Protein 5WY4 (pdb70)

InterPro domains:
  IPR011989 Armadillo-like helical [G3DSA:1.25.10.10] (1174-1561)
  IPR012954 BP28, C-terminal domain [PF08146] (1515-1666)
  IPR012954 BP28, C-terminal domain [SM01036] (1512-1665)
  IPR016024 Armadillo-type fold [SSF48371] (547-1799)
  IPR022125 U3 small nucleolar RNA-associated protein 10, N-terminal [PF12397] (247-361)
  IPR040191 U3 small nucleolar RNA-associated protein 10 [PTHR13457] (563-1801)
  IPR056473 Utp10/HEAT1, HEAT-repeats domain [PF23243] (1073-1258)

Nearest PDB structures (foldseek):
  5wy4-assembly1_A  TM=1.003E+00  e=1.937E-41  Thermochaetoides thermophila DSM 1495
  5wyl-assembly2_C  TM=9.919E-01  e=1.699E-36  Thermochaetoides thermophila DSM 1495
  6rxt-assembly1_UJ  TM=9.895E-01  e=1.865E-34  Thermochaetoides thermophila
  6rxu-assembly1_UJ  TM=9.895E-01  e=1.942E-34  Thermochaetoides thermophila
  6rxy-assembly1_UJ  TM=9.868E-01  e=6.076E-33  Thermochaetoides thermophila

Sequence (331 aa):
KSLIWEPRVAVSQTFAEIYSQCYEGFKELCHLDSRFVPFDATLFSAQSQEVDRTQTAEENAALDKRVDSFLHLVGSRLRLMPAIKAVEWLIRRFRIHEFNTGTLLATFLPYHTIPAFVTLLSILPVQRIPIEYRFLDPYIKSLTPPPRAAIVQQATNRPDLLSAISRYTLDSCRAKQEYPGLISFWGGIMAEAVNGMIDKMRSGRRAIQLENDHLLLQQIGPVLSEAMVMKDVPGIQIASYMVVAILAAKGSLNDNILTAFMEQLVHGWTVDTLRPGLVCLTMLAQHRAKQLSGRVAKAVIKVPDLVSSLRDISKEHQVDKLANGLVLAFV

Solvent-accessible surface area: 15833 Å² total; per-residue (Å²): 131,8,9,60,49,116,87,183,54,3,107,89,20,83,74,63,83,4,25,75,77,0,67,72,0,1,80,58,0,21,141,100,22,84,118,0,76,74,7,56,84,45,1,1,12,59,127,3,44,159,71,66,14,102,126,97,86,153,118,42,62,64,30,42,158,68,0,44,40,0,0,21,8,0,1,40,52,2,171,74,88,23,0,16,37,0,0,0,0,0,2,22,34,4,88,0,12,58,90,10,11,22,31,0,1,9,1,0,3,26,12,15,101,18,112,17,0,28,45,0,0,59,23,11,33,71,133,131,3,39,95,23,5,90,28,0,47,84,49,22,190,62,89,66,63,1,75,86,70,28,0,19,132,39,0,20,107,78,57,60,0,6,58,0,7,1,129,18,1,4,55,1,2,144,55,104,25,33,26,114,38,4,19,80,19,1,6,21,0,1,11,81,0,0,41,24,17,7,71,161,12,138,32,88,183,199,73,87,25,97,97,21,13,95,85,1,35,131,62,2,9,76,20,0,36,61,0,0,56,26,110,111,7,41,34,0,0,62,13,0,7,110,0,0,16,43,0,5,52,85,4,72,18,68,46,119,25,2,29,54,10,0,48,44,0,10,98,0,25,31,128,90,0,29,186,45,0,2,45,3,0,0,21,0,6,36,70,28,62,83,114,10,37,48,116,0,6,154,19,0,87,157,13,105,102,23,94,38,28,12,164,97,19,60,85,143,53,74,18,104,68,0,35,56,0,14,102,81,25,123,180

Secondary structure (DSSP, 8-state):
--SSS-HHHHTT--HHHHHHHHHHHHHHHHHH-GGGGGGGGTTTSGGGGG--TT--HHHHHHHHHHHHHHHHHHGGGTTSHHHHHHHHHHHHHH-HHHHSHHHHHHHHGGGTTSHHHHHHHTTS-GGGS-GGGGGGHHHHHHT-PPPHHHHHHHHHH-HHHHHHHHHHHHHHHHTT---HHHHHHHHHHHHHHHHHHHHHH--SSHHHHHHHHHHHHHHHHHHHHHHHT-TT-HHHHHHHHHHHHHHHHHS---HHHHHHHHHHHHHH--TTTHHHHHHHHHHHHHT------HHHHHHHTTSTTHHHHHHHHTTTS--HHHHHHHHTT--

Foldseek 3Di:
DFLPDDPVVVVPDQLVRLLVQLLVLLVVVCVVPVVSVVCCVPLNDPVLSPDACVPPVVNVVVNLVVLLVVLLQLLVPVVDPSSRSPVRSCCVRVVCLQVVVLSNCLSCVLVLPDLSNLSSLCPRDQVSHDPLPNLCVVCSVVSHGDDPVSLLVSVLVDLVNLVSLLVSLLVSLVVVSDDDSSLVSNLVSLQSSLVSLLVVQDDPDPVSLQVSLVVSCVSCVVSLLSQLQSQVCLSNNLSSLSNLLCCLVRRLDALVVLLVSLLSNLNRDDPSCLLSSVLSNQSSQQSYPQAHDPSNLVSQVVDPPNVVSLVVSVVPDRRVRVVRNNVVHPD

B-factor: mean 51.51, std 11.86, range [26.35, 94.53]

Radius of gyration: 23.46 Å; Cα contacts (8 Å, |Δi|>4): 375; chains: 1; bounding box: 44×61×66 Å

Structure (mmCIF, N/CA/C/O backbone):
data_5WY4
#
_entry.id   5WY4
#
_cell.length_a   81.888
_cell.length_b   70.458
_cell.length_c   93.728
_cell.angle_alpha   90.000
_cell.angle_beta   90.000
_cell.angle_gamma   90.000
#
_symmetry.space_group_name_H-M   'P 21 21 21'
#
loop_
_entity.id
_entity.type
_entity.pdbx_description
1 polymer 'Putative uncharacterized protein'
2 water water
#
loop_
_atom_site.group_PDB
_atom_site.id
_atom_site.type_symbol
_atom_site.label_atom_id
_atom_site.label_alt_id
_atom_site.label_comp_id
_atom_site.label_asym_id
_atom_site.label_entity_id
_atom_site.label_seq_id
_atom_site.pdbx_PDB_ins_code
_atom_site.Cartn_x
_atom_site.Cartn_y
_atom_site.Cartn_z
_atom_site.occupancy
_atom_site.B_iso_or_equiv
_atom_site.auth_seq_id
_atom_site.auth_comp_id
_atom_site.auth_asym_id
_atom_site.auth_atom_id
_atom_site.pdbx_PDB_model_num
ATOM 1 N N . LYS A 1 31 ? 18.413 -14.407 -31.217 1.00 60.35 31 LYS A N 1
ATOM 2 C CA . LYS A 1 31 ? 17.361 -13.458 -30.869 1.00 53.06 31 LYS A CA 1
ATOM 3 C C . LYS A 1 31 ? 15.934 -13.730 -31.434 1.00 52.76 31 LYS A C 1
ATOM 4 O O . LYS A 1 31 ? 15.123 -12.815 -31.472 1.00 55.39 31 LYS A O 1
ATOM 10 N N . SER A 1 32 ? 15.589 -14.958 -31.837 1.00 52.24 32 SER A N 1
ATOM 11 C CA . SER A 1 32 ? 14.183 -15.259 -32.114 1.00 46.24 32 SER A CA 1
ATOM 12 C C . SER A 1 32 ? 13.939 -16.758 -31.958 1.00 48.96 32 SER A C 1
ATOM 13 O O . SER A 1 32 ? 14.818 -17.572 -32.234 1.00 50.74 32 SER A O 1
ATOM 16 N N . LEU A 1 33 ? 12.739 -17.108 -31.476 1.00 47.05 33 LEU A N 1
ATOM 17 C CA . LEU A 1 33 ? 12.305 -18.501 -31.383 1.00 49.31 33 LEU A CA 1
ATOM 18 C C . LEU A 1 33 ? 11.751 -19.021 -32.701 1.00 43.71 33 LEU A C 1
ATOM 19 O O . LEU A 1 33 ? 11.645 -20.234 -32.894 1.00 48.93 33 LEU A O 1
ATOM 24 N N . ILE A 1 34 ? 11.339 -18.142 -33.584 1.00 44.87 34 ILE A N 1
ATOM 25 C CA . ILE A 1 34 ? 10.652 -18.527 -34.800 1.00 45.65 34 ILE A CA 1
ATOM 26 C C . ILE A 1 34 ? 11.521 -18.284 -36.022 1.00 43.44 34 ILE A C 1
ATOM 27 O O . ILE A 1 34 ? 11.739 -19.193 -36.821 1.00 47.37 34 ILE A O 1
ATOM 32 N N . TRP A 1 35 ? 12.097 -17.089 -36.132 1.00 41.79 35 TRP A N 1
ATOM 33 C CA . TRP A 1 35 ? 12.724 -16.608 -37.353 1.00 43.49 35 TRP A CA 1
ATOM 34 C C . TRP A 1 35 ? 14.248 -16.691 -37.282 1.00 45.86 35 TRP A C 1
ATOM 35 O O . TRP A 1 35 ? 14.851 -16.401 -36.246 1.00 45.78 35 TRP A O 1
ATOM 46 N N . GLU A 1 36 ? 14.855 -17.111 -38.398 1.00 43.08 36 GLU A N 1
ATOM 47 C CA . GLU A 1 36 ? 16.299 -17.063 -38.585 1.00 44.33 36 GLU A CA 1
ATOM 48 C C . GLU A 1 36 ? 16.804 -15.629 -38.447 1.00 44.61 36 GLU A C 1
ATOM 49 O O . GLU A 1 36 ? 16.070 -14.676 -38.725 1.00 49.39 36 GLU A O 1
ATOM 55 N N . PRO A 1 37 ? 18.050 -15.448 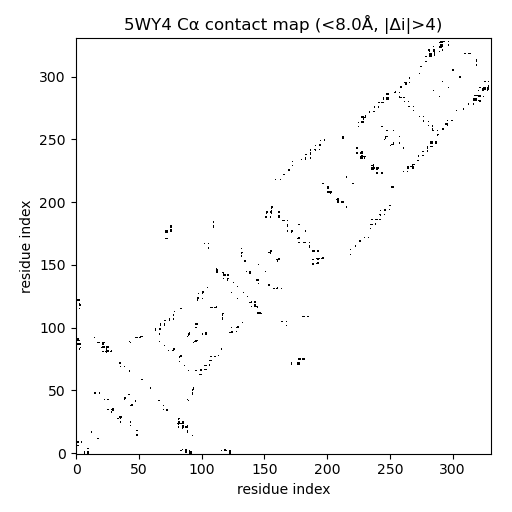-38.002 1.00 48.99 37 PRO A N 1
ATOM 56 C CA . PRO A 1 37 ? 18.565 -14.086 -37.750 1.00 46.29 37 PRO A CA 1
ATOM 57 C C . PRO A 1 37 ? 18.426 -13.112 -38.909 1.00 52.11 37 PRO A C 1
ATOM 58 O O . PRO A 1 37 ? 18.148 -11.932 -38.667 1.00 55.65 37 PRO A O 1
ATOM 62 N N . ARG A 1 38 ? 18.610 -13.562 -40.156 1.00 51.69 38 ARG A N 1
ATOM 63 C CA . ARG A 1 38 ? 18.443 -12.678 -41.306 1.00 51.26 38 ARG A CA 1
ATOM 64 C C . ARG A 1 38 ? 17.032 -12.090 -41.358 1.00 54.76 38 ARG A C 1
ATOM 65 O O . ARG A 1 38 ? 16.854 -10.901 -41.653 1.00 53.53 38 ARG A O 1
ATOM 73 N N . VAL A 1 39 ? 16.012 -12.910 -41.092 1.00 53.21 39 VAL A N 1
ATOM 74 C CA . VAL A 1 39 ? 14.644 -12.400 -41.080 1.00 51.82 39 VAL A CA 1
ATOM 75 C C . VAL A 1 39 ? 14.419 -11.492 -39.878 1.00 52.46 39 VAL A C 1
ATOM 76 O O . VAL A 1 39 ? 13.866 -10.394 -40.010 1.00 51.95 39 VAL A O 1
ATOM 80 N N . ALA A 1 40 ? 14.881 -11.918 -38.695 1.00 52.82 40 ALA A N 1
ATOM 81 C CA . ALA A 1 40 ? 14.516 -11.235 -37.453 1.00 52.10 40 ALA A CA 1
ATOM 82 C C . ALA A 1 40 ? 15.087 -9.819 -37.383 1.00 51.71 40 ALA A C 1
ATOM 83 O O . ALA A 1 40 ? 14.416 -8.913 -36.888 1.00 49.92 40 ALA A O 1
ATOM 85 N N . VAL A 1 41 ? 16.313 -9.597 -37.873 1.00 52.21 41 VAL A N 1
ATOM 86 C CA . VAL A 1 41 ? 16.927 -8.276 -37.747 1.00 50.42 41 VAL A CA 1
ATOM 87 C C . VAL A 1 41 ? 16.146 -7.201 -38.486 1.00 51.34 41 VAL A C 1
ATOM 88 O O . VAL A 1 41 ? 16.266 -6.013 -38.170 1.00 54.86 41 VAL A O 1
ATOM 92 N N . SER A 1 42 ? 15.351 -7.575 -39.471 1.00 52.54 42 SER A N 1
ATOM 93 C CA . SER A 1 42 ? 14.648 -6.581 -40.257 1.00 53.62 42 SER A CA 1
ATOM 94 C C . SER A 1 42 ? 13.208 -6.380 -39.806 1.00 55.05 42 SER A C 1
ATOM 95 O O . SER A 1 42 ? 12.522 -5.507 -40.348 1.00 58.82 42 SER A O 1
ATOM 98 N N . GLN A 1 43 ? 12.730 -7.153 -38.833 1.00 51.11 43 GLN A N 1
ATOM 99 C CA . GLN A 1 43 ? 11.358 -6.992 -38.377 1.00 50.94 43 GLN A CA 1
ATOM 100 C C . GLN A 1 43 ? 11.241 -5.782 -37.471 1.00 46.64 43 GLN A C 1
ATOM 101 O O . GLN A 1 43 ? 12.077 -5.584 -36.584 1.00 47.81 43 GLN A O 1
ATOM 107 N N . THR A 1 44 ? 10.199 -4.987 -37.685 1.00 41.44 44 THR A N 1
ATOM 108 C CA . THR A 1 44 ? 9.850 -3.947 -36.731 1.00 48.22 44 THR A CA 1
ATOM 109 C C . THR A 1 44 ? 9.072 -4.564 -35.571 1.00 48.10 44 THR A C 1
ATOM 110 O O . THR A 1 44 ? 8.419 -5.607 -35.710 1.00 45.44 44 THR A O 1
ATOM 114 N N . PHE A 1 45 ? 9.161 -3.912 -34.414 1.00 42.86 45 PHE A N 1
ATOM 115 C CA . PHE A 1 45 ? 8.338 -4.320 -33.290 1.00 44.48 45 PHE A CA 1
ATOM 116 C C . PHE A 1 45 ? 6.868 -4.312 -33.658 1.00 46.74 45 PHE A C 1
ATOM 117 O O . PHE A 1 45 ? 6.090 -5.119 -33.125 1.00 41.76 45 PHE A O 1
ATOM 125 N N . ALA A 1 46 ? 6.466 -3.423 -34.576 1.00 41.42 46 ALA A N 1
ATOM 126 C CA . ALA A 1 46 ? 5.070 -3.408 -34.986 1.00 40.74 46 ALA A CA 1
ATOM 127 C C . ALA A 1 46 ? 4.698 -4.726 -35.649 1.00 40.46 46 ALA A C 1
ATOM 128 O O . ALA A 1 46 ? 3.630 -5.289 -35.380 1.00 45.85 46 ALA A O 1
ATOM 130 N N . GLU A 1 47 ? 5.591 -5.253 -36.483 1.00 40.09 47 GLU A N 1
ATOM 131 C CA . GLU A 1 47 ? 5.301 -6.495 -37.186 1.00 45.31 47 GLU A CA 1
ATOM 132 C C . GLU A 1 47 ? 5.378 -7.693 -36.247 1.00 40.54 47 GLU A C 1
ATOM 133 O O . GLU A 1 47 ? 4.558 -8.617 -36.346 1.00 35.69 47 GLU A O 1
ATOM 139 N N . ILE A 1 48 ? 6.372 -7.706 -35.351 1.00 43.34 48 ILE A N 1
ATOM 140 C CA . ILE A 1 48 ? 6.476 -8.767 -34.349 1.00 40.78 48 ILE A CA 1
ATOM 141 C C . ILE A 1 48 ? 5.221 -8.793 -33.493 1.00 40.75 48 ILE A C 1
ATOM 142 O O . ILE A 1 48 ? 4.564 -9.833 -33.335 1.00 35.26 48 ILE A O 1
ATOM 147 N N . TYR A 1 49 ? 4.858 -7.630 -32.953 1.00 42.06 49 TYR A N 1
ATOM 148 C CA . TYR A 1 49 ? 3.726 -7.542 -32.039 1.00 41.69 49 TYR A CA 1
ATOM 149 C C . TYR A 1 49 ? 2.448 -8.039 -32.689 1.00 43.98 49 TYR A C 1
ATOM 150 O O . TYR A 1 49 ? 1.634 -8.711 -32.048 1.00 42.29 49 TYR A O 1
ATOM 159 N N . SER A 1 50 ? 2.235 -7.676 -33.948 1.00 38.44 50 SER A N 1
ATOM 160 C CA . SER A 1 50 ? 0.984 -8.024 -34.600 1.00 43.51 50 SER A CA 1
ATOM 161 C C . SER A 1 50 ? 0.870 -9.535 -34.782 1.00 44.56 50 SER A C 1
ATOM 162 O O . SER A 1 50 ? -0.227 -10.098 -34.687 1.00 49.64 50 SER A O 1
ATOM 165 N N . GLN A 1 51 ? 1.991 -10.208 -35.012 1.00 43.41 51 GLN A N 1
ATOM 166 C CA . GLN A 1 51 ? 1.974 -11.654 -35.168 1.00 46.97 51 GLN A CA 1
ATOM 167 C C . GLN A 1 51 ? 1.852 -12.351 -33.821 1.00 45.56 51 GLN A C 1
ATOM 168 O O . GLN A 1 51 ? 1.014 -13.243 -33.654 1.00 48.02 51 GLN A O 1
ATOM 174 N N . CYS A 1 52 ? 2.681 -11.952 -32.846 1.00 37.59 52 CYS A N 1
ATOM 175 C CA . CYS A 1 52 ? 2.634 -12.578 -31.525 1.00 44.40 52 CYS A CA 1
ATOM 176 C C . CYS A 1 52 ? 1.325 -12.286 -30.812 1.00 44.65 52 CYS A C 1
ATOM 177 O O . CYS A 1 52 ? 0.824 -13.138 -30.063 1.00 41.43 52 CYS A O 1
ATOM 180 N N . TYR A 1 53 ? 0.759 -11.099 -31.031 1.00 39.79 53 TYR A N 1
ATOM 181 C CA . TYR A 1 53 ? -0.497 -10.779 -30.373 1.00 41.50 53 TYR A CA 1
ATOM 182 C C . TYR A 1 53 ? -1.629 -11.671 -30.859 1.00 41.33 53 TYR A C 1
ATOM 183 O O . TYR A 1 53 ? -2.531 -11.995 -30.083 1.00 42.07 53 TYR A O 1
ATOM 192 N N . GLU A 1 54 ? -1.627 -12.069 -32.130 1.00 42.54 54 GLU A N 1
ATOM 193 C CA . GLU A 1 54 ? -2.647 -13.028 -32.539 1.00 48.74 54 GLU A CA 1
ATOM 194 C C . GLU A 1 54 ? -2.522 -14.312 -31.729 1.00 45.04 54 GLU A C 1
ATOM 195 O O . GLU A 1 54 ? -3.528 -14.872 -31.280 1.00 47.24 54 GLU A O 1
ATOM 201 N N . GLY A 1 55 ? -1.285 -14.767 -31.501 1.00 46.67 55 GLY A N 1
ATOM 202 C CA . GLY A 1 55 ? -1.065 -15.938 -30.666 1.00 43.74 55 GLY A CA 1
ATOM 203 C C . GLY A 1 55 ? -1.606 -15.765 -29.260 1.00 40.63 55 GLY A C 1
ATOM 204 O O . GLY A 1 55 ? -2.330 -16.623 -28.749 1.00 40.14 55 GLY A O 1
ATOM 205 N N . PHE A 1 56 ? -1.269 -14.649 -28.619 1.00 37.26 56 PHE A N 1
ATOM 206 C CA . PHE A 1 56 ? -1.769 -14.401 -27.270 1.00 42.07 56 PHE A CA 1
ATOM 207 C C . PHE A 1 56 ? -3.292 -14.360 -27.241 1.00 46.82 56 PHE A C 1
ATOM 208 O O . PHE A 1 56 ? -3.922 -14.881 -26.312 1.00 43.03 56 PHE A O 1
ATOM 216 N N . LYS A 1 57 ? -3.907 -13.730 -28.246 1.00 48.51 57 LYS A N 1
ATOM 217 C CA . LYS A 1 57 ? -5.365 -13.671 -28.288 1.00 49.59 57 LYS A CA 1
ATOM 218 C C . LYS A 1 57 ? -5.982 -15.063 -28.445 1.00 49.17 57 LYS A C 1
ATOM 219 O O . LYS A 1 57 ? -7.057 -15.341 -27.899 1.00 50.55 57 LYS A O 1
ATOM 225 N N . GLU A 1 58 ? -5.293 -15.965 -29.140 1.00 46.70 58 GLU A N 1
ATOM 226 C CA . GLU A 1 58 ? -5.767 -17.345 -29.197 1.00 48.45 58 GLU A CA 1
ATOM 227 C C . GLU A 1 58 ? -5.664 -18.028 -27.835 1.00 51.18 58 GLU A C 1
ATOM 228 O O . GLU A 1 58 ? -6.568 -18.781 -27.447 1.00 53.11 58 GLU A O 1
ATOM 234 N N . LEU A 1 59 ? -4.589 -17.758 -27.076 1.00 49.32 59 LEU A N 1
ATOM 235 C CA . LEU A 1 59 ? -4.487 -18.294 -25.717 1.00 46.99 59 LEU A CA 1
ATOM 236 C C . LEU A 1 59 ? -5.615 -17.782 -24.830 1.00 50.31 59 LEU A C 1
ATOM 237 O O . LEU A 1 59 ? -6.157 -18.535 -24.007 1.00 48.75 59 LEU A O 1
ATOM 242 N N . CYS A 1 60 ? -5.980 -16.499 -24.979 1.00 47.46 60 CYS A N 1
ATOM 243 C CA . CYS A 1 60 ? -7.068 -15.933 -24.179 1.00 49.69 60 CYS A CA 1
ATOM 244 C C . CYS A 1 60 ? -8.391 -16.648 -24.449 1.00 50.01 60 CYS A C 1
ATOM 245 O O . CYS A 1 60 ? -9.196 -16.841 -23.535 1.00 50.87 60 CYS A O 1
ATOM 248 N N . HIS A 1 61 ? -8.639 -17.050 -25.695 1.00 50.68 61 HIS A N 1
ATOM 249 C CA . HIS A 1 61 ? -9.881 -17.752 -25.990 1.00 56.70 61 HIS A CA 1
ATOM 250 C C . HIS A 1 61 ? -9.878 -19.185 -25.461 1.00 56.75 61 HIS A C 1
ATOM 251 O O . HIS A 1 61 ? -10.953 -19.747 -25.229 1.00 55.70 61 HIS A O 1
ATOM 258 N N . LEU A 1 62 ? -8.700 -19.785 -25.257 1.00 57.14 62 LEU A N 1
ATOM 259 C CA . LEU A 1 62 ? -8.604 -21.127 -24.690 1.00 55.53 62 LEU A CA 1
ATOM 260 C C . LEU A 1 62 ? -8.673 -21.145 -23.172 1.00 55.29 62 LEU A C 1
ATOM 261 O O . LEU A 1 62 ? -8.940 -22.206 -22.595 1.00 55.93 62 LEU A O 1
ATOM 266 N N . ASP A 1 63 ? -8.432 -20.006 -22.517 1.00 54.84 63 ASP A N 1
ATOM 267 C CA . ASP A 1 63 ? -8.131 -19.940 -21.086 1.00 49.10 63 ASP A CA 1
ATOM 268 C C . ASP A 1 63 ? -8.151 -18.473 -20.690 1.00 49.45 63 ASP A C 1
ATOM 269 O O . ASP A 1 63 ? -7.269 -17.712 -21.105 1.00 51.03 63 ASP A O 1
ATOM 274 N N . SER A 1 64 ? -9.151 -18.057 -19.913 1.00 46.72 64 SER A N 1
ATOM 275 C CA . SER A 1 64 ? -9.290 -16.652 -19.554 1.00 45.75 64 SER A CA 1
ATOM 276 C C . SER A 1 64 ? -8.246 -16.197 -18.553 1.00 47.35 64 SER A C 1
ATOM 277 O O . SER A 1 64 ? -8.121 -14.990 -18.318 1.00 47.42 64 SER A O 1
ATOM 280 N N . ARG A 1 65 ? -7.501 -17.127 -17.958 1.00 46.79 65 ARG A N 1
ATOM 281 C CA . ARG A 1 65 ? -6.420 -16.743 -17.066 1.00 46.24 65 ARG A CA 1
ATOM 282 C C . ARG A 1 65 ? -5.327 -15.967 -17.792 1.00 45.42 65 ARG A C 1
ATOM 283 O O . ARG A 1 65 ? -4.554 -15.261 -17.138 1.00 44.47 65 ARG A O 1
ATOM 291 N N . PHE A 1 66 ? -5.252 -16.083 -19.126 1.00 42.34 66 PHE A N 1
ATOM 292 C CA . PHE A 1 66 ? -4.332 -15.278 -19.926 1.00 45.30 66 PHE A CA 1
ATOM 293 C C . PHE A 1 66 ? -4.752 -13.811 -20.017 1.00 42.92 66 PHE A C 1
ATOM 294 O O . PHE A 1 66 ? -3.912 -12.960 -20.316 1.00 40.41 66 PHE A O 1
ATOM 302 N N . VAL A 1 67 ? -6.027 -13.500 -19.752 1.00 47.57 67 VAL A N 1
ATOM 303 C CA . VAL A 1 67 ? -6.516 -12.141 -20.037 1.00 51.54 67 VAL A CA 1
ATOM 304 C C . VAL A 1 67 ? -5.822 -11.059 -19.240 1.00 49.64 67 VAL A C 1
ATOM 305 O O . VAL A 1 67 ? -5.571 -9.977 -19.799 1.00 52.02 67 VAL A O 1
ATOM 309 N N . PRO A 1 68 ? -5.475 -11.229 -17.959 1.00 49.62 68 PRO A N 1
ATOM 310 C CA . PRO A 1 68 ? -4.849 -10.099 -17.245 1.00 48.05 68 PRO A CA 1
ATOM 311 C C . PRO A 1 68 ? -3.549 -9.610 -17.875 1.00 53.82 68 PRO A C 1
ATOM 312 O O . PRO A 1 68 ? -3.218 -8.422 -17.746 1.00 54.16 68 PRO A O 1
ATOM 316 N N . PHE A 1 69 ? -2.801 -10.475 -18.569 1.00 51.44 69 PHE A N 1
ATOM 317 C CA . PHE A 1 69 ? -1.567 -10.013 -19.197 1.00 48.47 69 PHE A CA 1
ATOM 318 C C . PHE A 1 69 ? -1.824 -9.141 -20.420 1.00 45.82 69 PHE A C 1
ATOM 319 O O . PHE A 1 69 ? -0.884 -8.507 -20.915 1.00 45.70 69 PHE A O 1
ATOM 327 N N . ASP A 1 70 ? -3.066 -9.095 -20.909 1.00 42.92 70 ASP A N 1
ATOM 328 C CA . ASP A 1 70 ? -3.435 -8.141 -21.953 1.00 49.60 70 ASP A CA 1
ATOM 329 C C . ASP A 1 70 ? -3.130 -6.697 -21.552 1.00 52.01 70 ASP A C 1
ATOM 330 O O . ASP A 1 70 ? -2.851 -5.867 -22.425 1.00 51.68 70 ASP A O 1
ATOM 335 N N . ALA A 1 71 ? -3.186 -6.366 -20.253 1.00 47.83 71 ALA A N 1
ATOM 336 C CA . ALA A 1 71 ? -2.891 -5.004 -19.803 1.00 51.11 71 ALA A CA 1
ATOM 337 C C . ALA A 1 71 ? -1.410 -4.776 -19.565 1.00 49.87 71 ALA A C 1
ATOM 338 O O . ALA A 1 71 ? -0.978 -3.625 -19.414 1.00 48.90 71 ALA A O 1
ATOM 340 N N . THR A 1 72 ? -0.630 -5.851 -19.598 1.00 49.27 72 THR A N 1
ATOM 341 C CA . THR A 1 72 ? 0.701 -5.883 -19.038 1.00 48.90 72 THR A CA 1
ATOM 342 C C . THR A 1 72 ? 1.664 -6.237 -20.165 1.00 43.40 72 THR A C 1
ATOM 343 O O . THR A 1 72 ? 2.062 -5.350 -20.927 1.00 45.33 72 THR A O 1
ATOM 347 N N . LEU A 1 73 ? 2.039 -7.500 -20.324 1.00 42.46 73 LEU A N 1
ATOM 348 C CA . LEU A 1 73 ? 3.117 -7.890 -21.209 1.00 44.14 73 LEU A CA 1
ATOM 349 C C . LEU A 1 73 ? 2.698 -7.780 -22.661 1.00 39.05 73 LEU A C 1
ATOM 350 O O . LEU A 1 73 ? 3.533 -7.542 -23.528 1.00 36.10 73 LEU A O 1
ATOM 355 N N . PHE A 1 74 ? 1.405 -7.898 -22.919 1.00 38.05 74 PHE A N 1
ATOM 356 C CA . PHE A 1 74 ? 0.846 -7.942 -24.252 1.00 40.06 74 PHE A CA 1
ATOM 357 C C . PHE A 1 74 ? -0.011 -6.721 -24.576 1.00 46.64 74 PHE A C 1
ATOM 358 O O . PHE A 1 74 ? -0.771 -6.752 -25.547 1.00 45.55 74 PHE A O 1
ATOM 366 N N . SER A 1 75 ? 0.094 -5.644 -23.790 1.00 48.32 75 SER A N 1
ATOM 367 C CA . SER A 1 75 ? -0.598 -4.406 -24.134 1.00 47.01 75 SER A CA 1
ATOM 368 C C . SER A 1 75 ? 0.080 -3.730 -25.321 1.00 43.68 75 SER A C 1
ATOM 369 O O . SER A 1 75 ? 1.244 -3.997 -25.639 1.00 44.43 75 SER A O 1
ATOM 372 N N . ALA A 1 76 ? -0.660 -2.843 -25.982 1.00 43.25 76 ALA A N 1
ATOM 373 C CA . ALA A 1 76 ? -0.105 -2.178 -27.161 1.00 44.93 76 ALA A CA 1
ATOM 374 C C . ALA A 1 76 ? 1.124 -1.357 -26.798 1.00 47.68 76 ALA A C 1
ATOM 375 O O . ALA A 1 76 ? 2.126 -1.373 -27.522 1.00 48.08 76 ALA A O 1
ATOM 377 N N . GLN A 1 77 ? 1.088 -0.685 -25.646 1.00 45.98 77 GLN A N 1
ATOM 378 C CA . GLN A 1 77 ? 2.205 0.136 -25.195 1.00 46.87 77 GLN A CA 1
ATOM 379 C C . GLN A 1 77 ? 3.485 -0.658 -24.965 1.00 45.58 77 GLN A C 1
ATOM 380 O O . GLN A 1 77 ? 4.576 -0.077 -25.043 1.00 46.57 77 GLN A O 1
ATOM 386 N N . SER A 1 78 ? 3.393 -1.965 -24.694 1.00 41.88 78 SER A N 1
ATOM 387 C CA . SER A 1 78 ? 4.620 -2.738 -24.508 1.00 43.64 78 SER A CA 1
ATOM 388 C C . SER A 1 78 ? 5.526 -2.701 -25.734 1.00 41.80 78 SER A C 1
ATOM 389 O O . SER A 1 78 ? 6.733 -2.914 -25.588 1.00 44.96 78 SER A O 1
ATOM 392 N N . GLN A 1 79 ? 4.994 -2.416 -26.931 1.00 43.99 79 GLN A N 1
ATOM 393 C CA . GLN A 1 79 ? 5.866 -2.261 -28.101 1.00 46.08 79 GLN A CA 1
ATOM 394 C C . GLN A 1 79 ? 7.012 -1.293 -27.852 1.00 46.79 79 GLN A C 1
ATOM 395 O O . GLN A 1 79 ? 8.109 -1.483 -28.387 1.00 45.23 79 GLN A O 1
ATOM 401 N N . GLU A 1 80 ? 6.788 -0.252 -27.051 1.00 49.74 80 GLU A N 1
ATOM 402 C CA . GLU A 1 80 ? 7.776 0.810 -26.874 1.00 53.39 80 GLU A CA 1
ATOM 403 C C . GLU A 1 80 ? 8.437 0.796 -25.496 1.00 53.59 80 GLU A C 1
ATOM 404 O O . GLU A 1 80 ? 9.258 1.672 -25.213 1.00 56.97 80 GLU A O 1
ATOM 410 N N . VAL A 1 81 ? 8.122 -0.181 -24.645 1.00 50.74 81 VAL A N 1
ATOM 411 C CA . VAL A 1 81 ? 8.776 -0.323 -23.345 1.00 52.25 81 VAL A CA 1
ATOM 412 C C . VAL A 1 81 ? 10.162 -0.931 -23.545 1.00 56.75 81 VAL A C 1
ATOM 413 O O . VAL A 1 81 ? 10.296 -2.032 -24.092 1.00 53.76 81 VAL A O 1
ATOM 417 N N . ASP A 1 82 ? 11.196 -0.219 -23.087 1.00 57.44 82 ASP A N 1
ATOM 418 C CA . ASP A 1 82 ? 12.577 -0.700 -23.089 1.00 60.22 82 ASP A CA 1
ATOM 419 C C . ASP A 1 82 ? 13.010 -0.975 -21.650 1.00 64.55 82 ASP A C 1
ATOM 420 O O . ASP A 1 82 ? 13.173 -0.040 -20.859 1.00 72.75 82 ASP A O 1
ATOM 425 N N . ARG A 1 83 ? 13.216 -2.258 -21.341 1.00 65.08 83 ARG A N 1
ATOM 426 C CA . ARG A 1 83 ? 13.699 -2.736 -20.045 1.00 62.15 83 ARG A CA 1
ATOM 427 C C . ARG A 1 83 ? 14.786 -1.846 -19.438 1.00 66.37 83 ARG A C 1
ATOM 428 O O . ARG A 1 83 ? 14.699 -1.427 -18.279 1.00 66.28 83 ARG A O 1
ATOM 436 N N . THR A 1 84 ? 15.833 -1.577 -20.217 1.00 66.69 84 THR A N 1
ATOM 437 C CA . THR A 1 84 ? 16.969 -0.747 -19.818 1.00 70.13 84 THR A CA 1
ATOM 438 C C . THR A 1 84 ? 16.560 0.610 -19.247 1.00 75.26 84 THR A C 1
ATOM 439 O O . THR A 1 84 ? 17.280 1.153 -18.402 1.00 79.18 84 THR A O 1
ATOM 443 N N . GLN A 1 85 ? 15.406 1.138 -19.628 1.00 72.87 85 GLN A N 1
ATOM 444 C CA . GLN A 1 85 ? 14.989 2.452 -19.182 1.00 75.57 85 GLN A CA 1
ATOM 445 C C . GLN A 1 85 ? 14.324 2.363 -17.817 1.00 74.06 85 GLN A C 1
ATOM 446 O O . GLN A 1 85 ? 14.323 1.297 -17.195 1.00 76.87 85 GLN A O 1
ATOM 452 N N . THR A 1 87 ? 14.448 2.301 -11.952 1.00 75.09 87 THR A N 1
ATOM 453 C CA . THR A 1 87 ? 13.552 1.382 -12.655 1.00 76.86 87 THR A CA 1
ATOM 454 C C . THR A 1 87 ? 13.830 -0.063 -12.238 1.00 73.07 87 THR A C 1
ATOM 455 O O . THR A 1 87 ? 13.260 -1.001 -12.797 1.00 70.01 87 THR A O 1
ATOM 459 N N . ALA A 1 88 ? 14.700 -0.218 -11.236 1.00 75.50 88 ALA A N 1
ATOM 460 C CA . ALA A 1 88 ? 14.991 -1.538 -10.687 1.00 73.48 88 ALA A CA 1
ATOM 461 C C . ALA A 1 88 ? 13.743 -2.187 -10.101 1.00 70.04 88 ALA A C 1
ATOM 462 O O . ALA A 1 88 ? 13.551 -3.407 -10.217 1.00 69.49 88 ALA A O 1
ATOM 464 N N . GLU A 1 89 ? 12.887 -1.394 -9.456 1.00 68.08 89 GLU A N 1
ATOM 465 C CA . GLU A 1 89 ? 11.676 -1.960 -8.876 1.00 73.66 89 GLU A CA 1
ATOM 466 C C . GLU A 1 89 ? 10.667 -2.301 -9.964 1.00 67.18 89 GLU A C 1
ATOM 467 O O . GLU A 1 89 ? 9.933 -3.291 -9.847 1.00 64.85 89 GLU A O 1
ATOM 473 N N . GLU A 1 90 ? 10.619 -1.491 -11.027 1.00 65.77 90 GLU A N 1
ATOM 474 C CA . GLU A 1 90 ? 9.851 -1.843 -12.219 1.00 67.34 90 GLU A CA 1
ATOM 475 C C . GLU A 1 90 ? 10.314 -3.178 -12.796 1.00 58.44 90 GLU A C 1
ATOM 476 O O . GLU A 1 90 ? 9.507 -4.082 -13.017 1.00 53.74 90 GLU A O 1
ATOM 482 N N . ASN A 1 91 ? 11.625 -3.319 -13.029 1.00 59.73 91 ASN A N 1
ATOM 483 C CA . ASN A 1 91 ? 12.167 -4.552 -13.595 1.00 60.67 91 ASN A CA 1
ATOM 484 C C . ASN A 1 91 ? 11.864 -5.759 -12.717 1.00 61.27 91 ASN A C 1
ATOM 485 O O . ASN A 1 91 ? 11.639 -6.862 -13.229 1.00 60.73 91 ASN A O 1
ATOM 490 N N . ALA A 1 92 ? 11.877 -5.579 -11.397 1.00 58.71 92 ALA A N 1
ATOM 491 C CA . ALA A 1 92 ? 11.471 -6.660 -10.508 1.00 58.01 92 ALA A CA 1
ATOM 492 C C . ALA A 1 92 ? 10.016 -7.047 -10.741 1.00 51.23 92 ALA A C 1
ATOM 493 O O . ALA A 1 92 ? 9.671 -8.235 -10.718 1.00 47.48 92 ALA A O 1
ATOM 495 N N . ALA A 1 93 ? 9.145 -6.056 -10.933 1.00 47.00 93 ALA A N 1
ATOM 496 C CA . ALA A 1 93 ? 7.729 -6.341 -11.104 1.00 48.09 93 ALA A CA 1
ATOM 497 C C . ALA A 1 93 ? 7.453 -6.940 -12.472 1.00 54.71 93 ALA A C 1
ATOM 498 O O . ALA A 1 93 ? 6.491 -7.701 -12.626 1.00 51.93 93 ALA A O 1
ATOM 500 N N . LEU A 1 94 ? 8.275 -6.594 -13.473 1.00 48.44 94 LEU A N 1
ATOM 501 C CA . LEU A 1 94 ? 8.146 -7.201 -14.789 1.00 53.91 94 LEU A CA 1
ATOM 502 C C . LEU A 1 94 ? 8.680 -8.631 -14.768 1.00 52.03 94 LEU A C 1
ATOM 503 O O . LEU A 1 94 ? 8.055 -9.538 -15.331 1.00 47.74 94 LEU A O 1
ATOM 508 N N . ASP A 1 95 ? 9.804 -8.855 -14.075 1.00 52.93 95 ASP A N 1
ATOM 509 C CA . ASP A 1 95 ? 10.311 -10.211 -13.865 1.00 50.46 95 ASP A CA 1
ATOM 510 C C . ASP A 1 95 ? 9.266 -11.101 -13.206 1.00 48.39 95 ASP A C 1
ATOM 511 O O . ASP A 1 95 ? 9.163 -12.295 -13.514 1.00 47.97 95 ASP A O 1
ATOM 516 N N . LYS A 1 96 ? 8.469 -10.535 -12.316 1.00 44.43 96 LYS A N 1
ATOM 517 C CA . LYS A 1 96 ? 7.458 -11.324 -11.627 1.00 45.52 96 LYS A CA 1
ATOM 518 C C . LYS A 1 96 ? 6.286 -11.640 -12.538 1.00 46.03 96 LYS A C 1
ATOM 519 O O . LYS A 1 96 ? 5.699 -12.727 -12.450 1.00 45.03 96 LYS A O 1
ATOM 525 N N . ARG A 1 97 ? 5.937 -10.708 -13.423 1.00 46.99 97 ARG A N 1
ATOM 526 C CA . ARG A 1 97 ? 4.845 -10.951 -14.352 1.00 44.87 97 ARG A CA 1
ATOM 527 C C . ARG A 1 97 ? 5.267 -11.939 -15.441 1.00 38.70 97 ARG A C 1
ATOM 528 O O . ARG A 1 97 ? 4.504 -12.830 -15.812 1.00 41.10 97 ARG A O 1
ATOM 536 N N . VAL A 1 98 ? 6.499 -11.819 -15.921 1.00 36.40 98 VAL A N 1
ATOM 537 C CA . VAL A 1 98 ? 7.043 -12.753 -16.893 1.00 38.11 98 VAL A CA 1
ATOM 538 C C . VAL A 1 98 ? 7.052 -14.170 -16.330 1.00 39.67 98 VAL A C 1
ATOM 539 O O . VAL A 1 98 ? 6.643 -15.129 -17.002 1.00 38.46 98 VAL A O 1
ATOM 543 N N . ASP A 1 99 ? 7.504 -14.321 -15.080 1.00 42.11 99 ASP A N 1
ATOM 544 C CA . ASP A 1 99 ? 7.573 -15.641 -14.465 1.00 39.22 99 ASP A CA 1
ATOM 545 C C . ASP A 1 99 ? 6.186 -16.224 -14.288 1.00 37.48 99 ASP A C 1
ATOM 546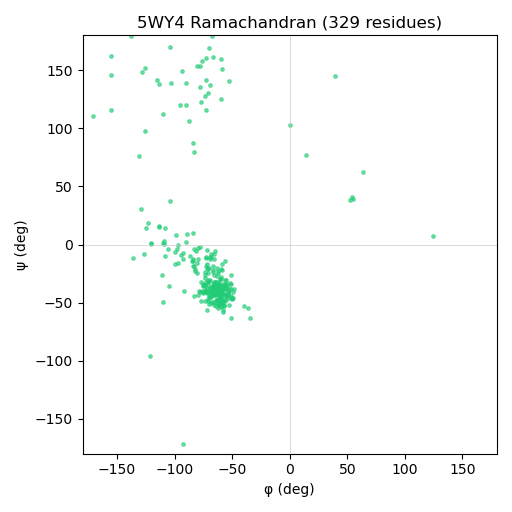 O O . ASP A 1 99 ? 5.970 -17.416 -14.529 1.00 39.22 99 ASP A O 1
ATOM 551 N N . SER A 1 100 ? 5.219 -15.394 -13.915 1.00 35.91 100 SER A N 1
ATOM 552 C CA . SER A 1 100 ? 3.857 -15.900 -13.792 1.00 36.25 100 SER A CA 1
ATOM 553 C C . SER A 1 100 ? 3.288 -16.305 -15.153 1.00 38.53 100 SER A C 1
ATOM 554 O O . SER A 1 100 ? 2.548 -17.296 -15.258 1.00 37.79 100 SER A O 1
ATOM 557 N N . PHE A 1 101 ? 3.605 -15.550 -16.205 1.00 34.90 101 PHE A N 1
ATOM 558 C CA . PHE A 1 101 ? 3.108 -15.922 -17.526 1.00 38.20 101 PHE A CA 1
ATOM 559 C C . PHE A 1 101 ? 3.714 -17.239 -17.995 1.00 32.23 101 PHE A C 1
ATOM 560 O O . PHE A 1 101 ? 3.039 -18.038 -18.648 1.00 31.30 101 PHE A O 1
ATOM 568 N N . LEU A 1 102 ? 5.006 -17.446 -17.722 1.00 31.74 102 LEU A N 1
ATOM 569 C CA . LEU A 1 102 ? 5.685 -18.660 -18.154 1.00 30.47 102 LEU A CA 1
ATOM 570 C C . LEU A 1 102 ? 5.095 -19.893 -17.486 1.00 37.13 102 LEU A C 1
ATOM 571 O O . LEU A 1 102 ? 4.885 -20.919 -18.143 1.00 34.05 102 LEU A O 1
ATOM 576 N N . HIS A 1 103 ? 4.813 -19.808 -16.176 1.00 35.78 103 HIS A N 1
ATOM 577 C CA . HIS A 1 103 ? 4.123 -20.897 -15.498 1.00 36.11 103 HIS A CA 1
ATOM 578 C C . HIS A 1 103 ? 2.768 -21.160 -16.121 1.00 36.73 103 HIS A C 1
ATOM 579 O O . HIS A 1 103 ? 2.352 -22.312 -16.269 1.00 39.27 103 HIS A O 1
ATOM 586 N N . LEU A 1 104 ? 2.054 -20.101 -16.470 1.00 40.42 104 LEU A N 1
ATOM 587 C CA . LEU A 1 104 ? 0.725 -20.285 -17.029 1.00 39.34 104 LEU A CA 1
ATOM 588 C C . LEU A 1 104 ? 0.793 -20.888 -18.427 1.00 36.56 104 LEU A C 1
ATOM 589 O O . LEU A 1 104 ? -0.003 -21.767 -18.763 1.00 41.45 104 LEU A O 1
ATOM 594 N N . VAL A 1 105 ? 1.754 -20.454 -19.252 1.00 37.02 105 VAL A N 1
ATOM 595 C CA . VAL A 1 105 ? 1.785 -20.910 -20.643 1.00 36.58 105 VAL A CA 1
ATOM 596 C C . VAL A 1 105 ? 2.388 -22.295 -20.800 1.00 35.08 105 VAL A C 1
ATOM 597 O O . VAL A 1 105 ? 2.244 -22.901 -21.865 1.00 37.20 105 VAL A O 1
ATOM 601 N N . GLY A 1 106 ? 3.036 -22.824 -19.761 1.00 38.72 106 GLY A N 1
ATOM 602 C CA . GLY A 1 106 ? 3.781 -24.062 -19.907 1.00 38.41 106 GLY A CA 1
ATOM 603 C C . GLY A 1 106 ? 2.939 -25.249 -20.330 1.00 38.17 106 GLY A C 1
ATOM 604 O O . GLY A 1 106 ? 3.436 -26.156 -21.002 1.00 38.11 106 GLY A O 1
ATOM 605 N N .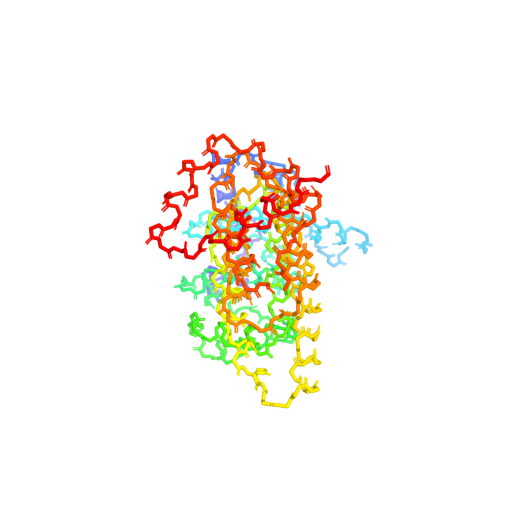 SER A 1 107 ? 1.661 -25.268 -19.957 1.00 35.56 107 SER A N 1
ATOM 606 C CA . SER A 1 107 ? 0.828 -26.394 -20.361 1.00 37.96 107 SER A CA 1
ATOM 607 C C . SER A 1 107 ? 0.534 -26.429 -21.854 1.00 41.33 107 SER A C 1
ATOM 608 O O . SER A 1 107 ? 0.017 -27.443 -22.330 1.00 44.21 107 SER A O 1
ATOM 611 N N . ARG A 1 108 ? 0.849 -25.370 -22.610 1.00 41.12 108 ARG A N 1
ATOM 612 C CA . ARG A 1 108 ? 0.404 -25.277 -23.994 1.00 37.93 108 ARG A CA 1
ATOM 613 C C . ARG A 1 108 ? 1.554 -25.113 -24.975 1.00 39.35 108 ARG A C 1
ATOM 614 O O . ARG A 1 108 ? 1.334 -24.686 -26.113 1.00 40.58 108 ARG A O 1
ATOM 622 N N . LEU A 1 109 ? 2.779 -25.447 -24.568 1.00 38.73 109 LEU A N 1
ATOM 623 C CA . LEU A 1 109 ? 3.935 -25.183 -25.418 1.00 40.87 109 LEU A CA 1
ATOM 624 C C . LEU A 1 109 ? 3.953 -25.991 -26.714 1.00 41.77 109 LEU A C 1
ATOM 625 O O . LEU A 1 109 ? 4.809 -25.734 -27.565 1.00 43.48 109 LEU A O 1
ATOM 630 N N . ARG A 1 110 ? 3.053 -26.956 -26.892 1.00 44.51 110 ARG A N 1
ATOM 631 C CA . ARG A 1 110 ? 2.973 -27.654 -28.164 1.00 43.40 110 ARG A CA 1
ATOM 632 C C . ARG A 1 110 ? 2.135 -26.910 -29.194 1.00 42.39 110 ARG A C 1
ATOM 633 O O . ARG A 1 110 ? 2.189 -27.256 -30.377 1.00 49.35 110 ARG A O 1
ATOM 641 N N . LEU A 1 111 ? 1.389 -25.891 -28.785 1.00 44.50 111 LEU A N 1
ATOM 642 C CA . LEU A 1 111 ? 0.597 -25.078 -29.698 1.00 42.39 111 LEU A CA 1
ATOM 643 C C . LEU A 1 111 ? 1.410 -23.890 -30.206 1.00 45.20 111 LEU A C 1
ATOM 644 O O . LEU A 1 111 ? 2.128 -23.236 -29.435 1.00 42.87 111 LEU A O 1
ATOM 649 N N . MET A 1 112 ? 1.272 -23.600 -31.506 1.00 47.36 112 MET A N 1
ATOM 650 C CA . MET A 1 112 ? 1.926 -22.424 -32.084 1.00 41.78 112 MET A CA 1
ATOM 651 C C . MET A 1 112 ? 1.476 -21.091 -31.468 1.00 43.25 112 MET A C 1
ATOM 652 O O . MET A 1 112 ? 2.332 -20.203 -31.306 1.00 40.29 112 MET A O 1
ATOM 657 N N . PRO A 1 113 ? 0.209 -20.877 -31.090 1.00 44.75 113 PRO A N 1
ATOM 658 C CA . PRO A 1 113 ? -0.108 -19.647 -30.341 1.00 40.84 113 PRO A CA 1
ATOM 659 C C . PRO A 1 113 ? 0.762 -19.446 -29.114 1.00 38.92 113 PRO A C 1
ATOM 660 O O . PRO A 1 113 ? 1.180 -18.315 -28.830 1.00 39.62 113 PRO A O 1
ATOM 664 N N . ALA A 1 114 ? 1.053 -20.519 -28.372 1.00 43.00 114 ALA A N 1
ATOM 665 C CA . ALA A 1 114 ? 1.879 -20.375 -27.176 1.00 38.73 114 ALA A CA 1
ATOM 666 C C . ALA A 1 114 ? 3.293 -19.940 -27.539 1.00 39.78 114 ALA A C 1
ATOM 667 O O . ALA A 1 114 ? 3.872 -19.082 -26.866 1.00 37.03 114 ALA A O 1
ATOM 669 N N . ILE A 1 115 ? 3.857 -20.507 -28.614 1.00 39.67 115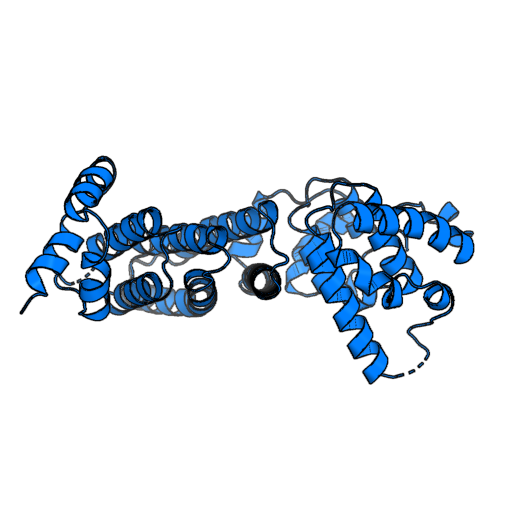 ILE A N 1
ATOM 670 C CA . ILE A 1 115 ? 5.209 -20.148 -29.043 1.00 36.47 115 ILE A CA 1
ATOM 671 C C . ILE A 1 115 ? 5.270 -18.683 -29.469 1.00 37.81 115 ILE A C 1
ATOM 672 O O . ILE A 1 115 ? 6.262 -17.992 -29.220 1.00 35.52 115 ILE A O 1
ATOM 677 N N . LYS A 1 116 ? 4.227 -18.190 -30.141 1.00 39.05 116 LYS A N 1
ATOM 678 C CA . LYS A 1 116 ? 4.210 -16.787 -30.547 1.00 40.43 116 LYS A CA 1
ATOM 679 C C . LYS A 1 116 ? 4.112 -15.854 -29.344 1.00 41.88 116 LYS A C 1
ATOM 680 O O . LYS A 1 116 ? 4.776 -14.806 -29.305 1.00 37.63 116 LYS A O 1
ATOM 686 N N . ALA A 1 117 ? 3.300 -16.218 -28.345 1.00 41.87 117 ALA A N 1
ATOM 687 C CA . ALA A 1 117 ? 3.220 -15.400 -27.143 1.00 32.11 117 ALA A CA 1
ATOM 688 C C . ALA A 1 117 ? 4.569 -15.340 -26.430 1.00 35.80 117 ALA A C 1
ATOM 689 O O . ALA A 1 117 ? 4.985 -14.275 -25.955 1.00 38.23 117 ALA A O 1
ATOM 691 N N . VAL A 1 118 ? 5.288 -16.461 -26.376 1.00 35.50 118 VAL A N 1
ATOM 692 C CA . VAL A 1 118 ? 6.604 -16.467 -25.741 1.00 36.50 118 VAL A CA 1
ATOM 693 C C . VAL A 1 118 ? 7.582 -15.621 -26.544 1.00 38.58 118 VAL A C 1
ATOM 694 O O . VAL A 1 118 ? 8.372 -14.847 -25.975 1.00 35.80 118 VAL A O 1
ATOM 698 N N . GLU A 1 119 ? 7.518 -15.735 -27.877 1.00 36.52 119 GLU A N 1
ATOM 699 C CA . GLU A 1 119 ? 8.348 -14.940 -28.783 1.00 3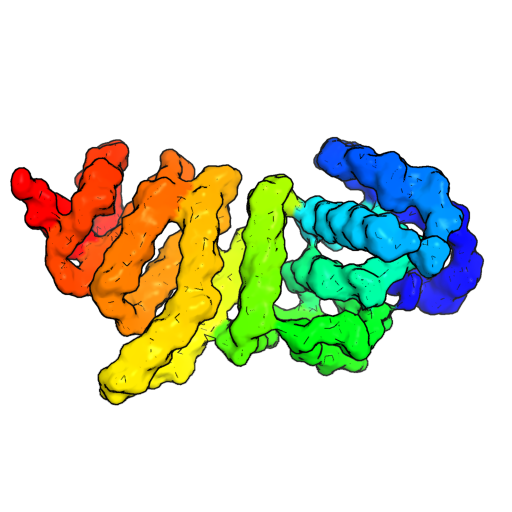7.06 119 GLU A CA 1
ATOM 700 C C . GLU A 1 119 ? 8.269 -13.440 -28.476 1.00 34.59 119 GLU A C 1
ATOM 701 O O . GLU A 1 119 ? 9.291 -12.754 -28.429 1.00 31.35 119 GLU A O 1
ATOM 707 N N . TRP A 1 120 ? 7.062 -12.911 -28.271 1.00 34.16 120 TRP A N 1
ATOM 708 C CA . TRP A 1 120 ? 6.925 -11.512 -27.871 1.00 36.60 120 TRP A CA 1
ATOM 709 C C . TRP A 1 120 ? 7.783 -11.188 -26.642 1.00 42.70 120 TRP A C 1
ATOM 710 O O . TRP A 1 120 ? 8.564 -10.225 -26.649 1.00 38.83 120 TRP A O 1
ATOM 721 N N . LEU A 1 121 ? 7.653 -11.986 -25.571 1.00 38.35 121 LEU A N 1
ATOM 722 C CA . LEU A 1 121 ? 8.455 -11.725 -24.379 1.00 38.84 121 LEU A CA 1
ATOM 723 C C . LEU A 1 121 ? 9.940 -11.833 -24.675 1.00 39.08 121 LEU A C 1
ATOM 724 O O . LEU A 1 121 ? 10.742 -11.073 -24.119 1.00 36.99 121 LEU A O 1
ATOM 729 N N . ILE A 1 122 ? 10.327 -12.751 -25.561 1.00 34.18 122 ILE A N 1
ATOM 730 C CA . ILE A 1 122 ? 11.733 -12.860 -25.921 1.00 35.90 122 ILE A CA 1
ATOM 731 C C . ILE A 1 122 ? 12.195 -11.628 -26.703 1.00 39.67 122 ILE A C 1
ATOM 732 O O . ILE A 1 122 ? 13.221 -11.023 -26.371 1.00 37.70 122 ILE A O 1
ATOM 737 N N . ARG A 1 123 ? 11.451 -11.232 -27.746 1.00 37.72 123 ARG A N 1
ATOM 738 C CA . ARG A 1 123 ? 11.880 -10.092 -28.559 1.00 36.57 123 ARG A CA 1
ATOM 739 C C . ARG A 1 123 ? 11.792 -8.788 -27.779 1.00 40.00 123 ARG A C 1
ATOM 740 O O . ARG A 1 123 ? 12.705 -7.967 -27.830 1.00 40.00 123 ARG A O 1
ATOM 748 N N . ARG A 1 124 ? 10.691 -8.567 -27.067 1.00 37.75 124 ARG A N 1
ATOM 749 C CA . ARG A 1 124 ? 10.491 -7.269 -26.451 1.00 40.01 124 ARG A CA 1
ATOM 750 C C . ARG A 1 124 ? 11.225 -7.153 -25.113 1.00 44.17 124 ARG A C 1
ATOM 751 O O . ARG A 1 124 ? 11.858 -6.127 -24.831 1.00 37.99 124 ARG A O 1
ATOM 759 N N . PHE A 1 125 ? 11.137 -8.176 -24.273 1.00 41.34 125 PHE A N 1
ATOM 760 C CA . PHE A 1 125 ? 11.620 -8.096 -22.911 1.00 40.03 125 PHE A CA 1
ATOM 761 C C . PHE A 1 125 ? 12.863 -8.935 -22.683 1.00 43.72 125 PHE A C 1
ATOM 762 O O . PHE A 1 125 ? 13.372 -8.976 -21.560 1.00 43.19 125 PHE A O 1
ATOM 770 N N . ARG A 1 126 ? 13.354 -9.609 -23.716 1.00 43.21 126 ARG A N 1
ATOM 771 C CA . ARG A 1 126 ? 14.629 -10.323 -23.655 1.00 47.67 126 ARG A CA 1
ATOM 772 C C . ARG A 1 126 ? 14.666 -11.321 -22.500 1.00 42.30 126 ARG A C 1
ATOM 773 O O . ARG A 1 126 ? 15.697 -11.504 -21.850 1.00 44.17 126 ARG A O 1
ATOM 781 N N . ILE A 1 127 ? 13.539 -11.995 -22.258 1.00 38.59 127 ILE A N 1
ATOM 782 C CA . ILE A 1 127 ? 13.431 -12.899 -21.118 1.00 42.48 127 ILE A CA 1
ATOM 783 C C . ILE A 1 127 ? 14.353 -14.108 -21.226 1.00 45.79 127 ILE A C 1
ATOM 784 O O . ILE A 1 127 ? 14.529 -14.828 -20.236 1.00 44.21 127 ILE A O 1
ATOM 789 N N . HIS A 1 128 ? 14.943 -14.358 -22.401 1.00 41.05 128 HIS A N 1
ATOM 790 C CA . HIS A 1 128 ? 15.965 -15.391 -22.499 1.00 43.11 128 HIS A CA 1
ATOM 791 C C . HIS A 1 128 ? 17.265 -14.984 -21.823 1.00 46.57 128 HIS A C 1
ATOM 792 O O . HIS A 1 128 ? 18.114 -15.845 -21.585 1.00 48.91 128 HIS A O 1
ATOM 799 N N . GLU A 1 129 ? 17.459 -13.695 -21.550 1.00 47.33 129 GLU A N 1
ATOM 800 C CA . GLU A 1 129 ? 18.645 -13.229 -20.847 1.00 47.59 129 GLU A CA 1
ATOM 801 C C . GLU A 1 129 ? 18.369 -12.855 -19.406 1.00 47.75 129 GLU A C 1
ATOM 802 O O . GLU A 1 129 ? 19.225 -13.091 -18.554 1.00 54.99 129 GLU A O 1
ATOM 808 N N . PHE A 1 130 ? 17.190 -12.294 -19.112 1.00 43.88 130 PHE A N 1
ATOM 809 C CA . PHE A 1 130 ? 16.859 -11.825 -17.775 1.00 45.61 130 PHE A CA 1
ATOM 810 C C . PHE A 1 130 ? 15.993 -12.789 -16.983 1.00 47.68 130 PHE A C 1
ATOM 811 O O . PHE A 1 130 ? 15.878 -12.623 -15.765 1.00 50.47 130 PHE A O 1
ATOM 819 N N . ASN A 1 131 ? 15.346 -13.758 -17.642 1.00 44.18 131 ASN A N 1
ATOM 820 C CA . ASN A 1 131 ? 14.524 -14.756 -16.970 1.00 39.46 131 ASN A CA 1
ATOM 821 C C . ASN A 1 131 ? 14.899 -16.154 -17.407 1.00 39.80 131 ASN A C 1
ATOM 822 O O . ASN A 1 131 ? 14.045 -17.036 -17.446 1.00 39.83 131 ASN A O 1
ATOM 827 N N . THR A 1 132 ? 16.165 -16.378 -17.752 1.00 42.37 132 THR A N 1
ATOM 828 C CA . THR A 1 132 ? 16.497 -17.603 -18.463 1.00 41.87 132 THR A CA 1
ATOM 829 C C . THR A 1 132 ? 16.306 -18.855 -17.609 1.00 42.77 132 THR A C 1
ATOM 830 O O . THR A 1 132 ? 16.088 -19.940 -18.168 1.00 43.11 132 THR A O 1
ATOM 834 N N . GLY A 1 133 ? 16.310 -18.721 -16.279 1.00 46.45 133 GLY A N 1
ATOM 835 C CA . GLY A 1 133 ? 16.091 -19.877 -15.421 1.00 33.82 133 GLY A CA 1
ATOM 836 C C . GLY A 1 133 ? 14.646 -20.339 -15.421 1.00 36.56 133 GLY A C 1
ATOM 837 O O . GLY A 1 133 ? 14.366 -21.533 -15.563 1.00 35.44 133 GLY A O 1
ATOM 838 N N . THR A 1 134 ? 13.704 -19.406 -15.242 1.00 35.90 134 THR A N 1
ATOM 839 C CA . THR A 1 134 ? 12.293 -19.774 -15.357 1.00 36.27 134 THR A CA 1
ATOM 840 C C . THR A 1 134 ? 11.956 -20.262 -16.763 1.00 35.15 134 THR A C 1
ATOM 841 O O . THR A 1 134 ? 11.123 -21.168 -16.935 1.00 29.72 134 THR A O 1
ATOM 845 N N . LEU A 1 135 ? 12.610 -19.699 -17.770 1.00 31.85 135 LEU A N 1
ATOM 846 C CA . LEU A 1 135 ? 12.283 -20.055 -19.134 1.00 34.64 135 LEU A CA 1
ATOM 847 C C . LEU A 1 135 ? 12.771 -21.468 -19.453 1.00 38.78 135 LEU A C 1
ATOM 848 O O . LEU A 1 135 ? 12.032 -22.256 -20.068 1.00 35.26 135 LEU A O 1
ATOM 853 N N . LEU A 1 136 ? 13.977 -21.827 -18.990 1.00 37.52 136 LEU A N 1
ATOM 854 C CA . LEU A 1 136 ? 14.464 -23.194 -19.168 1.00 37.72 136 LEU A CA 1
ATOM 855 C C . LEU A 1 136 ? 13.572 -24.205 -18.461 1.00 40.43 136 LEU A C 1
ATOM 856 O O . LEU A 1 136 ? 13.312 -25.295 -18.990 1.00 36.66 136 LEU A O 1
ATOM 861 N N . ALA A 1 137 ? 13.130 -23.885 -17.238 1.00 36.94 137 ALA A N 1
ATOM 862 C CA . ALA A 1 137 ? 12.319 -24.838 -16.490 1.00 35.29 137 ALA A CA 1
ATOM 863 C C . ALA A 1 137 ? 10.961 -25.050 -17.155 1.00 38.72 137 ALA A C 1
ATOM 864 O O . ALA A 1 137 ? 10.429 -26.169 -17.150 1.00 38.83 137 ALA A O 1
ATOM 866 N N . THR A 1 138 ? 10.387 -23.976 -17.724 1.00 36.77 138 THR A N 1
ATOM 867 C CA . THR A 1 138 ? 9.098 -24.067 -18.404 1.00 33.42 138 THR A CA 1
ATOM 868 C C . THR A 1 138 ? 9.192 -24.977 -19.620 1.00 35.97 138 THR A C 1
ATOM 869 O O . THR A 1 138 ? 8.297 -25.793 -19.861 1.00 33.82 138 THR A O 1
ATOM 873 N N . PHE A 1 139 ? 10.287 -24.869 -20.383 1.00 38.41 139 PHE A N 1
ATOM 874 C CA . PHE A 1 139 ? 10.462 -25.669 -21.593 1.00 37.94 139 PHE A CA 1
ATOM 875 C C . PHE A 1 139 ? 10.991 -27.071 -21.318 1.00 38.38 139 PHE A C 1
ATOM 876 O O . PHE A 1 139 ? 10.764 -27.965 -22.141 1.00 36.15 139 PHE A O 1
ATOM 884 N N . LEU A 1 140 ? 11.657 -27.283 -20.178 1.00 38.30 140 LEU A N 1
ATOM 885 C CA . LEU A 1 140 ? 12.326 -28.551 -19.877 1.00 37.60 140 LEU A CA 1
ATOM 886 C C . LEU A 1 140 ? 11.463 -29.798 -20.059 1.00 40.73 140 LEU A C 1
ATOM 887 O O . LEU A 1 140 ? 11.966 -30.787 -20.615 1.00 39.23 140 LEU A O 1
ATOM 892 N N . PRO A 1 141 ? 10.202 -29.851 -19.614 1.00 42.69 141 PRO A N 1
ATOM 893 C CA . PRO A 1 141 ? 9.412 -31.071 -19.866 1.00 43.36 141 PRO A CA 1
ATOM 894 C C . PRO A 1 141 ? 9.083 -31.276 -21.337 1.00 41.85 141 PRO A C 1
ATOM 895 O O . PRO A 1 141 ? 8.652 -32.372 -21.720 1.00 40.14 141 PRO A O 1
ATOM 899 N N . TYR A 1 142 ? 9.318 -30.278 -22.180 1.00 43.48 142 TYR A N 1
ATOM 900 C CA . TYR A 1 142 ? 9.078 -30.390 -23.614 1.00 42.16 142 TYR A CA 1
ATOM 901 C C . TYR A 1 142 ? 10.368 -30.565 -24.377 1.00 38.53 142 TYR A C 1
ATOM 902 O O . TYR A 1 142 ? 10.513 -30.012 -25.469 1.00 43.81 142 TYR A O 1
ATOM 911 N N . HIS A 1 143 ? 11.309 -31.320 -23.812 1.00 40.11 143 HIS A N 1
ATOM 912 C CA . HIS A 1 143 ? 12.655 -31.462 -24.358 1.00 45.63 143 HIS A CA 1
ATOM 913 C C . HIS A 1 143 ? 12.708 -32.247 -25.664 1.00 48.67 143 HIS A C 1
ATOM 914 O O . HIS A 1 143 ? 13.746 -32.208 -26.330 1.00 53.25 143 HIS A O 1
ATOM 921 N N . THR A 1 144 ? 11.633 -32.932 -26.069 1.00 49.37 144 THR A N 1
ATOM 922 C CA . THR A 1 144 ? 11.603 -33.605 -27.371 1.00 49.66 144 THR A CA 1
ATOM 923 C C . THR A 1 144 ? 10.910 -32.807 -28.477 1.00 51.15 144 THR A C 1
ATOM 924 O O . THR A 1 144 ? 10.843 -33.301 -29.604 1.00 64.51 144 THR A O 1
ATOM 928 N N . ILE A 1 145 ? 10.381 -31.612 -28.216 1.00 51.10 145 ILE A N 1
ATOM 929 C CA . ILE A 1 145 ? 9.762 -30.854 -29.310 1.00 51.23 145 ILE A CA 1
ATOM 930 C C . ILE A 1 145 ? 10.781 -29.891 -29.923 1.00 52.27 145 ILE A C 1
ATOM 931 O O . ILE A 1 145 ? 11.705 -29.428 -29.235 1.00 49.30 145 ILE A O 1
ATOM 936 N N . PRO A 1 146 ? 10.664 -29.590 -31.222 1.00 57.26 146 PRO A N 1
ATOM 937 C CA . PRO A 1 146 ? 11.643 -28.694 -31.888 1.00 52.73 146 PRO A CA 1
ATOM 938 C C . PRO A 1 146 ? 11.839 -27.334 -31.226 1.00 52.16 146 PRO A C 1
ATOM 939 O O . PRO A 1 146 ? 12.953 -26.781 -31.278 1.00 52.30 146 PRO A O 1
ATOM 943 N N . ALA A 1 147 ? 10.787 -26.761 -30.632 1.00 50.62 147 ALA A N 1
ATOM 944 C CA . ALA A 1 147 ? 10.928 -25.464 -29.981 1.00 46.46 147 ALA A CA 1
ATOM 945 C C . ALA A 1 147 ? 11.969 -25.518 -28.874 1.00 47.44 147 ALA A C 1
ATOM 946 O O . ALA A 1 147 ? 12.658 -24.525 -28.616 1.00 41.87 147 ALA A O 1
ATOM 948 N N . PHE A 1 148 ? 12.133 -26.681 -28.242 1.00 47.89 148 PHE A N 1
ATOM 949 C CA . PHE A 1 148 ? 13.163 -26.796 -27.223 1.00 44.90 148 PHE A CA 1
ATOM 950 C C . PHE A 1 148 ? 14.542 -26.543 -27.811 1.00 46.07 148 PHE A C 1
ATOM 951 O O . PHE A 1 148 ? 15.350 -25.811 -27.226 1.00 42.80 148 PHE A O 1
ATOM 959 N N . VAL A 1 149 ? 14.831 -27.127 -28.976 1.00 46.85 149 VAL A N 1
ATOM 960 C CA . VAL A 1 149 ? 16.156 -26.949 -29.557 1.00 44.85 149 VAL A CA 1
ATOM 961 C C . VAL A 1 149 ? 16.314 -25.528 -30.076 1.00 45.13 149 VAL A C 1
ATOM 962 O O . VAL A 1 149 ? 17.360 -24.888 -29.883 1.00 43.38 149 VAL A O 1
ATOM 966 N N . THR A 1 150 ? 15.264 -24.994 -30.700 1.00 42.07 150 THR A N 1
ATOM 967 C CA . THR A 1 150 ? 15.276 -23.582 -31.066 1.00 42.95 150 THR A CA 1
ATOM 968 C C . THR A 1 150 ? 15.576 -22.687 -29.869 1.00 44.87 150 THR A C 1
ATOM 969 O O . THR A 1 150 ? 16.345 -21.725 -29.981 1.00 42.82 150 THR A O 1
ATOM 973 N N . LEU A 1 151 ? 14.970 -22.977 -28.711 1.00 44.60 151 LEU A N 1
ATOM 974 C CA . LEU A 1 151 ? 15.270 -22.188 -27.521 1.00 44.65 151 LEU A CA 1
ATOM 975 C C . LEU A 1 151 ? 16.741 -22.317 -27.138 1.00 46.52 151 LEU A C 1
ATOM 976 O O . LEU A 1 151 ? 17.391 -21.322 -26.785 1.00 46.80 151 LEU A O 1
ATOM 981 N N . LEU A 1 152 ? 17.284 -23.534 -27.209 1.00 44.10 152 LEU A N 1
ATOM 982 C CA . LEU A 1 152 ? 18.695 -23.741 -26.897 1.00 47.98 152 LEU A CA 1
ATOM 983 C C . LEU A 1 152 ? 19.583 -22.845 -27.742 1.00 50.86 152 LEU A C 1
ATOM 984 O O . LEU A 1 152 ? 20.528 -22.230 -27.230 1.00 53.43 152 LEU A O 1
ATOM 989 N N . SER A 1 153 ? 19.280 -22.749 -29.036 1.00 49.23 153 SER A N 1
ATOM 990 C CA . SER A 1 153 ? 20.103 -22.026 -29.998 1.00 51.61 153 SER A CA 1
ATOM 991 C C . SER A 1 153 ? 20.118 -20.514 -29.792 1.00 48.06 153 SER A C 1
ATOM 992 O O . SER A 1 153 ? 20.884 -19.838 -30.485 1.00 57.89 153 SER A O 1
ATOM 995 N N . ILE A 1 154 ? 19.295 -19.957 -28.901 1.00 48.60 154 ILE A N 1
ATOM 996 C CA . ILE A 1 154 ? 19.313 -18.527 -28.616 1.00 45.98 154 ILE A CA 1
ATOM 997 C C . ILE A 1 154 ? 19.610 -18.217 -27.154 1.00 48.91 154 ILE A C 1
ATOM 998 O O . ILE A 1 154 ? 19.649 -17.038 -26.775 1.00 47.75 154 ILE A O 1
ATOM 1003 N N . LEU A 1 155 ? 19.845 -19.223 -26.324 1.00 53.12 155 LEU A N 1
ATOM 1004 C CA . LEU A 1 155 ? 20.262 -18.951 -24.953 1.00 58.74 155 LEU A CA 1
ATOM 1005 C C . LEU A 1 155 ? 21.691 -18.424 -24.937 1.00 59.18 155 LEU A C 1
ATOM 1006 O O . LEU A 1 155 ? 22.574 -19.023 -25.569 1.00 55.38 155 LEU A O 1
ATOM 1011 N N . PRO A 1 156 ? 21.958 -17.310 -24.234 1.00 59.67 156 PRO A N 1
ATOM 1012 C CA . PRO A 1 156 ? 23.348 -16.911 -23.961 1.00 60.04 156 PRO A CA 1
ATOM 1013 C C . PRO A 1 156 ? 23.992 -17.823 -22.924 1.00 61.48 156 PRO A C 1
ATOM 1014 O O . PRO A 1 156 ? 23.571 -17.846 -21.760 1.00 57.24 156 PRO A O 1
ATOM 1018 N N . VAL A 1 157 ? 25.034 -18.557 -23.336 1.00 59.94 157 VAL A N 1
ATOM 1019 C CA . VAL A 1 157 ? 25.544 -19.675 -22.541 1.00 61.61 157 VAL A CA 1
ATOM 1020 C C . VAL A 1 157 ? 26.038 -19.214 -21.169 1.00 64.35 157 VAL A C 1
ATOM 1021 O O . VAL A 1 157 ? 25.889 -19.938 -20.173 1.00 63.41 157 VAL A O 1
ATOM 1025 N N . GLN A 1 158 ? 26.560 -17.987 -21.067 1.00 62.35 158 GLN A N 1
ATOM 1026 C CA . GLN A 1 158 ? 27.092 -17.565 -19.775 1.00 69.85 158 GLN A CA 1
ATOM 1027 C C . GLN A 1 158 ? 26.025 -17.011 -18.834 1.00 68.84 158 GLN A C 1
ATOM 1028 O O . GLN A 1 158 ? 26.284 -16.898 -17.639 1.00 70.39 158 GLN A O 1
ATOM 1034 N N . ARG A 1 159 ? 24.831 -16.693 -19.319 1.00 64.62 159 ARG A N 1
ATOM 1035 C CA . ARG A 1 159 ? 23.710 -16.398 -18.423 1.00 61.99 159 ARG A CA 1
ATOM 1036 C C . ARG A 1 159 ? 22.883 -17.639 -18.050 1.00 55.99 159 ARG A C 1
ATOM 1037 O O . ARG A 1 159 ? 21.878 -17.509 -17.336 1.00 54.90 159 ARG A O 1
ATOM 1045 N N . ILE A 1 160 ? 23.263 -18.828 -18.508 1.00 55.64 160 ILE A N 1
ATOM 1046 C CA . ILE A 1 160 ? 22.555 -20.061 -18.129 1.00 56.60 160 ILE A CA 1
ATOM 1047 C C . ILE A 1 160 ? 22.895 -20.422 -16.684 1.00 56.36 160 ILE A C 1
ATOM 1048 O O . ILE A 1 160 ? 24.086 -20.501 -16.338 1.00 58.02 160 ILE A O 1
ATOM 1053 N N . PRO A 1 161 ? 21.907 -20.647 -15.812 1.00 53.88 161 PRO A N 1
ATOM 1054 C CA . PRO A 1 161 ? 22.217 -20.996 -14.415 1.00 51.82 161 PRO A CA 1
ATOM 1055 C C . PRO A 1 161 ? 23.035 -22.278 -14.320 1.00 55.28 161 PRO A C 1
ATOM 1056 O O . PRO A 1 161 ? 23.057 -23.107 -15.235 1.00 52.87 161 PRO A O 1
ATOM 1060 N N . ILE A 1 162 ? 23.713 -22.434 -13.175 1.00 55.38 162 ILE A N 1
ATOM 1061 C CA . ILE A 1 162 ? 24.685 -23.515 -13.005 1.00 57.63 162 ILE A CA 1
ATOM 1062 C C . ILE A 1 162 ? 24.008 -24.889 -13.082 1.00 53.21 162 ILE A C 1
ATOM 1063 O O . ILE A 1 162 ? 24.540 -25.826 -13.699 1.00 52.56 162 ILE A O 1
ATOM 1068 N N . GLU A 1 163 ? 22.814 -25.032 -12.497 1.00 52.02 163 GLU A N 1
ATOM 1069 C CA . GLU A 1 163 ? 22.169 -26.349 -12.528 1.00 54.95 163 GLU A CA 1
ATOM 1070 C C . GLU A 1 163 ? 21.635 -26.744 -13.903 1.00 53.79 163 GLU A C 1
ATOM 1071 O O . GLU A 1 163 ? 21.155 -27.870 -14.049 1.00 59.44 163 GLU A O 1
ATOM 1077 N N . TYR A 1 164 ? 21.700 -25.876 -14.911 1.00 48.02 164 TYR A N 1
ATOM 1078 C CA . TYR A 1 164 ? 21.233 -26.233 -16.244 1.00 49.74 164 TYR A CA 1
ATOM 1079 C C . TYR A 1 164 ? 22.373 -26.389 -17.239 1.00 50.59 164 TYR A C 1
ATOM 1080 O O . TYR A 1 164 ? 22.129 -26.685 -18.416 1.00 48.80 164 TYR A O 1
ATOM 1089 N N . ARG A 1 165 ? 23.611 -26.212 -16.807 1.00 51.50 165 ARG A N 1
ATOM 1090 C CA . ARG A 1 165 ? 24.701 -26.180 -17.766 1.00 51.09 165 ARG A CA 1
ATOM 1091 C C . ARG A 1 165 ? 25.108 -27.559 -18.263 1.00 50.94 165 ARG A C 1
ATOM 1092 O O . ARG A 1 165 ? 25.957 -27.641 -19.157 1.00 56.25 165 ARG A O 1
ATOM 1100 N N . PHE A 1 166 ? 24.495 -28.635 -17.760 1.00 48.65 166 PHE A N 1
ATOM 1101 C CA . PHE A 1 166 ? 24.564 -29.910 -18.465 1.00 47.12 166 PHE A CA 1
ATOM 1102 C C . PHE A 1 166 ? 23.999 -29.797 -19.876 1.00 51.71 166 PHE A C 1
ATOM 1103 O O . PHE A 1 166 ? 24.259 -30.670 -20.712 1.00 55.41 166 PHE A O 1
ATOM 1111 N N . LEU A 1 167 ? 23.232 -28.743 -20.162 1.00 48.35 167 LEU A N 1
ATOM 1112 C CA . LEU A 1 167 ? 22.727 -28.505 -21.505 1.00 51.54 167 LEU A CA 1
ATOM 1113 C C . LEU A 1 167 ? 23.748 -27.871 -22.433 1.00 53.04 167 LEU A C 1
ATOM 1114 O O . LEU A 1 167 ? 23.418 -27.647 -23.598 1.00 57.24 167 LEU A O 1
ATOM 1119 N N . ASP A 1 168 ? 24.950 -27.548 -21.953 1.00 54.56 168 ASP A N 1
ATOM 1120 C CA . ASP A 1 168 ? 25.954 -26.938 -22.825 1.00 55.42 168 ASP A CA 1
ATOM 1121 C C . ASP A 1 168 ? 26.293 -27.806 -24.031 1.00 57.61 168 ASP A C 1
ATOM 1122 O O . ASP A 1 168 ? 26.322 -27.275 -25.156 1.00 54.99 168 ASP A O 1
ATOM 1127 N N . PRO A 1 169 ? 26.575 -29.109 -23.888 1.00 57.17 169 PRO A N 1
ATOM 1128 C CA . PRO A 1 169 ? 26.788 -29.935 -25.092 1.00 55.14 169 PRO A CA 1
ATOM 1129 C C . PRO A 1 169 ? 25.632 -29.888 -26.069 1.00 54.15 169 PRO A C 1
ATOM 1130 O O . PRO A 1 169 ? 25.854 -29.929 -27.288 1.00 53.11 169 PRO A O 1
ATOM 1134 N N . TYR A 1 170 ? 24.398 -29.806 -25.569 1.00 54.52 170 TYR A N 1
ATOM 1135 C CA . TYR A 1 170 ? 23.245 -29.851 -26.456 1.00 53.41 170 TYR A CA 1
ATOM 1136 C C . TYR A 1 170 ? 22.979 -28.505 -27.111 1.00 48.50 170 TYR A C 1
ATOM 1137 O O . TYR A 1 170 ? 22.380 -28.455 -28.186 1.00 52.37 170 TYR A O 1
ATOM 1146 N N . ILE A 1 171 ? 23.412 -27.415 -26.489 1.00 50.34 171 ILE A N 1
ATOM 1147 C CA . ILE A 1 171 ? 23.443 -26.136 -27.182 1.00 53.45 171 ILE A CA 1
ATOM 1148 C C . ILE A 1 171 ? 24.473 -26.173 -28.302 1.00 57.66 171 ILE A C 1
ATOM 1149 O O . ILE A 1 171 ? 24.240 -25.662 -29.404 1.00 57.73 171 ILE A O 1
ATOM 1154 N N . LYS A 1 172 ? 25.631 -26.771 -28.039 1.00 58.10 172 LYS A N 1
ATOM 1155 C CA . LYS A 1 172 ? 26.674 -26.801 -29.052 1.00 60.70 172 LYS A CA 1
ATOM 1156 C C . LYS A 1 172 ? 26.264 -27.685 -30.223 1.00 59.18 172 LYS A C 1
ATOM 1157 O O . LYS A 1 172 ? 26.519 -27.347 -31.384 1.00 57.81 172 LYS A O 1
ATOM 1163 N N . SER A 1 173 ? 25.572 -28.789 -29.950 1.00 56.39 173 SER A N 1
ATOM 1164 C CA . SER A 1 173 ? 25.215 -29.717 -31.012 1.00 50.58 173 SER A CA 1
ATOM 1165 C C . SER A 1 173 ? 23.830 -29.480 -31.597 1.00 55.32 173 SER A C 1
ATOM 1166 O O . SER A 1 173 ? 23.497 -30.115 -32.601 1.00 55.83 173 SER A O 1
ATOM 1169 N N . LEU A 1 174 ? 23.011 -28.608 -30.993 1.00 55.38 174 LEU A N 1
ATOM 1170 C CA . LEU A 1 174 ? 21.644 -28.329 -31.462 1.00 53.87 174 LEU A CA 1
ATOM 1171 C C . LEU A 1 174 ? 20.810 -29.600 -31.590 1.00 56.54 174 LEU A C 1
ATOM 1172 O O . LEU A 1 174 ? 20.045 -29.765 -32.550 1.00 56.50 174 LEU A O 1
ATOM 1177 N N . THR A 1 175 ? 20.960 -30.503 -30.621 1.00 49.89 175 THR A N 1
ATOM 1178 C CA . THR A 1 175 ? 20.137 -31.699 -30.531 1.00 54.22 175 THR A CA 1
ATOM 1179 C C . THR A 1 175 ? 19.492 -31.768 -29.151 1.00 52.47 175 THR A C 1
ATOM 1180 O O . THR A 1 175 ? 20.029 -31.214 -28.181 1.00 54.15 175 THR A O 1
ATOM 1184 N N . PRO A 1 176 ? 18.323 -32.401 -29.038 1.00 50.91 176 PRO A N 1
ATOM 1185 C CA . PRO A 1 176 ? 17.630 -32.475 -27.738 1.00 53.37 176 PRO A CA 1
ATOM 1186 C C . PRO A 1 176 ? 18.331 -33.425 -26.783 1.00 51.43 176 PRO A C 1
ATOM 1187 O O . PRO A 1 176 ? 18.818 -34.486 -27.197 1.00 51.93 176 PRO A O 1
ATOM 1191 N N . PRO A 1 177 ? 18.398 -33.086 -25.499 1.00 48.41 177 PRO A N 1
ATOM 1192 C CA . PRO A 1 177 ? 18.822 -34.062 -24.503 1.00 45.19 177 PRO A CA 1
ATOM 1193 C C . PRO A 1 177 ? 17.761 -35.133 -24.343 1.00 47.59 177 PRO A C 1
ATOM 1194 O O . PRO A 1 177 ? 16.559 -34.831 -24.347 1.00 49.68 177 PRO A O 1
ATOM 1198 N N . PRO A 1 178 ? 18.154 -36.399 -24.246 1.00 52.80 178 PRO A N 1
ATOM 1199 C CA . PRO A 1 178 ? 17.177 -37.459 -23.964 1.00 50.44 178 PRO A CA 1
ATOM 1200 C C . PRO A 1 178 ? 16.800 -37.500 -22.485 1.00 46.71 178 PRO A C 1
ATOM 1201 O O . PRO A 1 178 ? 17.570 -37.109 -21.605 1.00 45.91 178 PRO A O 1
ATOM 1205 N N . ARG A 1 179 ? 15.591 -38.009 -22.226 1.00 45.12 179 ARG A N 1
ATOM 1206 C CA . ARG A 1 179 ? 15.096 -38.105 -20.858 1.00 48.83 179 ARG A CA 1
ATOM 1207 C C . ARG A 1 179 ? 16.133 -38.725 -19.925 1.00 52.28 179 ARG A C 1
ATOM 1208 O O . ARG A 1 179 ? 16.295 -38.275 -18.781 1.00 48.74 179 ARG A O 1
ATOM 1216 N N . ALA A 1 180 ? 16.878 -39.728 -20.419 1.00 47.79 180 ALA A N 1
ATOM 1217 C CA . ALA A 1 180 ? 17.872 -40.426 -19.609 1.00 42.38 180 ALA A CA 1
ATOM 1218 C C . ALA A 1 180 ? 19.022 -39.518 -19.192 1.00 48.02 180 ALA A C 1
ATOM 1219 O O . ALA A 1 180 ? 19.582 -39.687 -18.100 1.00 49.25 180 ALA A O 1
ATOM 1221 N N . ALA A 1 181 ? 19.406 -38.565 -20.045 1.00 50.79 181 ALA A N 1
ATOM 1222 C CA . ALA A 1 181 ? 20.415 -37.588 -19.644 1.00 47.51 181 ALA A CA 1
ATOM 1223 C C . ALA A 1 181 ? 19.885 -36.634 -18.573 1.00 49.44 181 ALA A C 1
ATOM 1224 O O . ALA A 1 181 ? 20.665 -36.128 -17.753 1.00 49.03 181 ALA A O 1
ATOM 1226 N N . ILE A 1 182 ? 18.576 -36.347 -18.582 1.00 45.86 182 ILE A N 1
ATOM 1227 C CA . ILE A 1 182 ? 18.019 -35.464 -17.565 1.00 43.86 182 ILE A CA 1
ATOM 1228 C C . ILE A 1 182 ? 17.882 -36.214 -16.251 1.00 46.92 182 ILE A C 1
ATOM 1229 O O . ILE A 1 182 ? 18.209 -35.686 -15.182 1.00 43.55 182 ILE A O 1
ATOM 1234 N N . VAL A 1 183 ? 17.457 -37.481 -16.317 1.00 47.79 183 VAL A N 1
ATOM 1235 C CA . VAL A 1 183 ? 17.368 -38.296 -15.109 1.00 48.48 183 VAL A CA 1
ATOM 1236 C C . VAL A 1 183 ? 18.726 -38.408 -14.434 1.00 47.04 183 VAL A C 1
ATOM 1237 O O . VAL A 1 183 ? 18.853 -38.184 -13.226 1.00 49.12 183 VAL A O 1
ATOM 1241 N N . GLN A 1 184 ? 19.761 -38.758 -15.199 1.00 48.91 184 GLN A N 1
ATOM 1242 C CA . GLN A 1 184 ? 21.069 -38.978 -14.584 1.00 51.81 184 GLN A CA 1
ATOM 1243 C C . GLN A 1 184 ? 21.632 -37.691 -14.003 1.00 47.77 184 GLN A C 1
ATOM 1244 O O . GLN A 1 184 ? 22.235 -37.708 -12.927 1.00 43.86 184 GLN A O 1
ATOM 1250 N N . GLN A 1 185 ? 21.443 -36.561 -14.684 1.00 47.98 185 GLN A N 1
ATOM 1251 C CA . GLN A 1 185 ? 21.924 -35.305 -14.117 1.00 47.24 185 GLN A CA 1
ATOM 1252 C C . GLN A 1 185 ? 21.119 -34.926 -12.880 1.00 49.72 185 GLN A C 1
ATOM 1253 O O . GLN A 1 185 ? 21.670 -34.398 -11.906 1.00 51.47 185 GLN A O 1
ATOM 1259 N N . ALA A 1 186 ? 19.811 -35.178 -12.901 1.00 47.36 186 ALA A N 1
ATOM 1260 C CA . ALA A 1 186 ? 19.005 -34.869 -11.729 1.00 49.84 186 ALA A CA 1
ATOM 1261 C C . ALA A 1 186 ? 19.430 -35.737 -10.557 1.00 46.53 186 ALA A C 1
ATOM 1262 O O . ALA A 1 186 ? 19.504 -35.260 -9.421 1.00 44.53 186 ALA A O 1
ATOM 1264 N N . THR A 1 187 ? 19.768 -37.003 -10.838 1.00 45.87 187 THR A N 1
ATOM 1265 C CA . THR A 1 187 ? 20.226 -37.931 -9.805 1.00 46.02 187 THR A CA 1
ATOM 1266 C C . THR A 1 187 ? 21.551 -37.491 -9.188 1.00 51.90 187 THR A C 1
ATOM 1267 O O . THR A 1 187 ? 21.712 -37.527 -7.961 1.00 54.34 187 THR A O 1
ATOM 1271 N N . ASN A 1 188 ? 22.498 -37.034 -10.008 1.00 50.91 188 ASN A N 1
ATOM 1272 C CA . ASN A 1 188 ? 23.821 -36.688 -9.499 1.00 52.79 188 ASN A CA 1
ATOM 1273 C C . ASN A 1 188 ? 23.973 -35.223 -9.111 1.00 55.07 188 ASN A C 1
ATOM 1274 O O . ASN A 1 188 ? 24.996 -34.863 -8.516 1.00 55.47 188 ASN A O 1
ATOM 1279 N N . ARG A 1 189 ? 22.983 -34.378 -9.397 1.00 57.77 189 ARG A N 1
ATOM 1280 C CA . ARG A 1 189 ? 23.046 -32.949 -9.081 1.00 50.74 189 ARG A CA 1
ATOM 1281 C C . ARG A 1 189 ? 21.837 -32.521 -8.262 1.00 50.96 189 ARG A C 1
ATOM 1282 O O . ARG A 1 189 ? 20.759 -32.271 -8.828 1.00 53.35 189 ARG A O 1
ATOM 1290 N N . PRO A 1 190 ? 21.969 -32.430 -6.937 1.00 54.64 190 PRO A N 1
ATOM 1291 C CA . PRO A 1 190 ? 20.882 -31.852 -6.117 1.00 52.10 190 PRO A CA 1
ATOM 1292 C C . PRO A 1 190 ? 20.356 -30.512 -6.624 1.00 50.77 190 PRO A C 1
ATOM 1293 O O . PRO A 1 190 ? 19.140 -30.284 -6.570 1.00 47.97 190 PRO A O 1
ATOM 1297 N N . ASP A 1 191 ? 21.251 -29.617 -7.072 1.00 47.83 191 ASP A N 1
ATOM 1298 C CA . ASP A 1 191 ? 20.924 -28.396 -7.811 1.00 49.32 191 ASP A CA 1
ATOM 1299 C C . ASP A 1 191 ? 19.746 -28.568 -8.771 1.00 49.03 191 ASP A C 1
ATOM 1300 O O . ASP A 1 191 ? 18.792 -27.778 -8.766 1.00 43.86 191 ASP A O 1
ATOM 1305 N N . LEU A 1 192 ? 19.850 -29.560 -9.664 1.00 44.32 192 LEU A N 1
ATOM 1306 C CA . LEU A 1 192 ? 18.891 -29.670 -10.758 1.00 46.11 192 LEU A CA 1
ATOM 1307 C C . LEU A 1 192 ? 17.589 -30.306 -10.294 1.00 43.43 192 LEU A C 1
ATOM 1308 O O . LEU A 1 192 ? 16.507 -29.835 -10.660 1.00 41.82 192 LEU A O 1
ATOM 1313 N N . LEU A 1 193 ? 17.670 -31.370 -9.494 1.00 43.46 193 LEU A N 1
ATOM 1314 C CA . LEU A 1 193 ? 16.469 -31.921 -8.883 1.00 41.35 193 LEU A CA 1
ATOM 1315 C C . LEU A 1 193 ? 15.707 -30.839 -8.137 1.00 43.17 193 LEU A C 1
ATOM 1316 O O . LEU A 1 193 ? 14.473 -30.747 -8.225 1.00 41.19 193 LEU A O 1
ATOM 1321 N N . SER A 1 194 ? 16.438 -29.982 -7.427 1.00 39.70 194 SER A N 1
ATOM 1322 C CA . SER A 1 194 ? 15.800 -28.960 -6.606 1.00 42.10 194 SER A CA 1
ATOM 1323 C C . SER A 1 194 ? 15.123 -27.893 -7.462 1.00 41.39 194 SER A C 1
ATOM 1324 O O . SER A 1 194 ? 14.002 -27.473 -7.156 1.00 39.62 194 SER A O 1
ATOM 1327 N N . ALA A 1 195 ? 15.790 -27.437 -8.530 1.00 40.65 195 ALA A N 1
ATOM 1328 C CA . ALA A 1 195 ? 15.173 -26.496 -9.465 1.00 39.04 195 ALA A CA 1
ATOM 1329 C C . ALA A 1 195 ? 13.914 -27.080 -10.098 1.00 36.69 195 ALA A C 1
ATOM 1330 O O . ALA A 1 195 ? 12.916 -26.377 -10.272 1.00 38.03 195 ALA A O 1
ATOM 1332 N N . ILE A 1 196 ? 13.935 -28.369 -10.438 1.00 39.07 196 ILE A N 1
ATOM 1333 C CA . ILE A 1 196 ? 12.755 -28.992 -11.033 1.00 37.62 196 ILE A CA 1
ATOM 1334 C C . ILE A 1 196 ? 11.614 -29.055 -10.027 1.00 41.56 196 ILE A C 1
ATOM 1335 O O . ILE A 1 196 ? 10.450 -28.805 -10.374 1.00 41.58 196 ILE A O 1
ATOM 1340 N N . SER A 1 197 ? 11.929 -29.380 -8.763 1.00 37.76 197 SER A N 1
ATOM 1341 C CA . SER A 1 197 ? 10.913 -29.411 -7.711 1.00 38.70 197 SER A CA 1
ATOM 1342 C C . SER A 1 197 ? 10.349 -28.027 -7.430 1.00 36.94 197 SER A C 1
ATOM 1343 O O . SER A 1 197 ? 9.137 -27.863 -7.245 1.00 36.80 197 SER A O 1
ATOM 1346 N N . ARG A 1 198 ? 11.217 -27.025 -7.351 1.00 39.50 198 ARG A N 1
ATOM 1347 C CA . ARG A 1 198 ? 10.754 -25.698 -6.972 1.00 42.14 198 ARG A CA 1
ATOM 1348 C C . ARG A 1 198 ? 9.804 -25.142 -8.022 1.00 43.18 198 ARG A C 1
ATOM 1349 O O . ARG A 1 198 ? 8.756 -24.571 -7.687 1.00 44.07 198 ARG A O 1
ATOM 1357 N N . TYR A 1 199 ? 10.137 -25.333 -9.303 1.00 34.16 199 TYR A N 1
ATOM 1358 C CA . TYR A 1 199 ? 9.262 -24.859 -10.361 1.00 39.60 199 TYR A CA 1
ATOM 1359 C C . TYR A 1 199 ? 7.910 -25.553 -10.310 1.00 39.98 199 TYR A C 1
ATOM 1360 O O . TYR A 1 199 ? 6.864 -24.915 -10.529 1.00 35.87 199 TYR A O 1
ATOM 1369 N N . THR A 1 200 ? 7.916 -26.867 -10.042 1.00 37.59 200 THR A N 1
ATOM 1370 C CA . THR A 1 200 ? 6.683 -27.649 -10.048 1.00 35.76 200 THR A CA 1
ATOM 1371 C C . THR A 1 200 ? 5.800 -27.259 -8.881 1.00 37.49 200 THR A C 1
ATOM 1372 O O . THR A 1 200 ? 4.594 -27.057 -9.047 1.00 36.89 200 THR A O 1
ATOM 1376 N N . LEU A 1 201 ? 6.396 -27.138 -7.688 1.00 40.17 201 LEU A N 1
ATOM 1377 C CA . LEU A 1 201 ? 5.638 -26.724 -6.510 1.00 42.53 201 LEU A CA 1
ATOM 1378 C C . LEU A 1 201 ? 5.096 -25.311 -6.667 1.00 41.64 201 LEU A C 1
ATOM 1379 O O . LEU A 1 201 ? 3.971 -25.018 -6.246 1.00 43.90 201 LEU A O 1
ATOM 1384 N N . ASP A 1 202 ? 5.879 -24.418 -7.262 1.00 39.03 202 ASP A N 1
ATOM 1385 C CA . ASP A 1 202 ? 5.385 -23.062 -7.450 1.00 41.09 202 ASP A CA 1
ATOM 1386 C C . ASP A 1 202 ? 4.215 -23.024 -8.434 1.00 45.92 202 ASP A C 1
ATOM 1387 O O . ASP A 1 202 ? 3.254 -22.268 -8.224 1.00 46.52 202 ASP A O 1
ATOM 1392 N N . SER A 1 203 ? 4.254 -23.844 -9.500 1.00 39.46 203 SER A N 1
ATOM 1393 C CA . SER A 1 203 ? 3.080 -23.923 -10.365 1.00 42.16 203 SER A CA 1
ATOM 1394 C C . SER A 1 203 ? 1.875 -24.418 -9.585 1.00 42.11 203 SER A C 1
ATOM 1395 O O . SER A 1 203 ? 0.773 -23.866 -9.717 1.00 39.73 203 SER A O 1
ATOM 1398 N N . CYS A 1 204 ? 2.079 -25.449 -8.754 1.00 35.48 204 CYS A N 1
ATOM 1399 C CA . CYS A 1 204 ? 1.000 -26.010 -7.942 1.00 43.23 204 CYS A CA 1
ATOM 1400 C C . CYS A 1 204 ? 0.387 -24.959 -7.020 1.00 46.38 204 CYS A C 1
ATOM 1401 O O . CYS A 1 204 ? -0.837 -24.789 -6.989 1.00 50.25 204 CYS A O 1
ATOM 1404 N N . ARG A 1 205 ? 1.227 -24.244 -6.261 1.00 43.69 205 ARG A N 1
ATOM 1405 C CA . ARG A 1 205 ? 0.741 -23.188 -5.377 1.00 44.38 205 ARG A CA 1
ATOM 1406 C C . ARG A 1 205 ? -0.046 -22.122 -6.128 1.00 43.82 205 ARG A C 1
ATOM 1407 O O . ARG A 1 205 ? -0.991 -21.555 -5.581 1.00 45.77 205 ARG A O 1
ATOM 1415 N N . ALA A 1 206 ? 0.329 -21.809 -7.362 1.00 48.35 206 ALA A N 1
ATOM 1416 C CA . ALA A 1 206 ? -0.409 -20.820 -8.140 1.00 45.08 206 ALA A CA 1
ATOM 1417 C C . ALA A 1 206 ? -1.535 -21.436 -8.955 1.00 46.16 206 ALA A C 1
ATOM 1418 O O . ALA A 1 206 ? -2.114 -20.748 -9.804 1.00 51.47 206 ALA A O 1
ATOM 1420 N N . LYS A 1 207 ? -1.840 -22.715 -8.735 1.00 47.30 207 LYS A N 1
ATOM 1421 C CA . LYS A 1 207 ? -2.868 -23.419 -9.500 1.00 47.86 207 LYS A CA 1
ATOM 1422 C C . LYS A 1 207 ? -2.643 -23.279 -11.010 1.00 48.58 207 LYS A C 1
ATOM 1423 O O . LYS A 1 207 ? -3.590 -23.125 -11.785 1.00 58.37 207 LYS A O 1
ATOM 1429 N N . GLN A 1 208 ? -1.371 -23.323 -11.433 1.00 44.18 208 GLN A N 1
ATOM 1430 C CA . GLN A 1 208 ? -0.975 -23.300 -12.842 1.00 41.44 208 GLN A CA 1
ATOM 1431 C C . GLN A 1 208 ? -0.328 -24.620 -13.276 1.00 41.94 208 GLN A C 1
ATOM 1432 O O . GLN A 1 208 ? 0.314 -24.683 -14.323 1.00 43.33 208 GLN A O 1
ATOM 1438 N N . GLU A 1 209 ? -0.472 -25.675 -12.483 1.00 43.01 209 GLU A N 1
ATOM 1439 C CA . GLU A 1 209 ? 0.024 -26.982 -12.876 1.00 43.69 209 GLU A CA 1
ATOM 1440 C C . GLU A 1 209 ? -0.817 -27.559 -14.015 1.00 41.25 209 GLU A C 1
ATOM 1441 O O . GLU A 1 209 ? -1.905 -27.076 -14.341 1.00 39.62 209 GLU A O 1
ATOM 1447 N N . TYR A 1 210 ? -0.307 -28.640 -14.592 1.00 38.14 210 TYR A N 1
ATOM 1448 C CA . TYR A 1 210 ? -1.008 -29.402 -15.610 1.00 42.09 210 TYR A CA 1
ATOM 1449 C C . TYR A 1 210 ? -0.452 -30.824 -15.593 1.00 38.00 210 TYR A C 1
ATOM 1450 O O . TYR A 1 210 ? 0.629 -31.059 -15.033 1.00 36.26 210 TYR A O 1
ATOM 1459 N N . PRO A 1 211 ? -1.173 -31.792 -16.179 1.00 41.77 211 PRO A N 1
ATOM 1460 C CA . PRO A 1 211 ? -0.746 -33.206 -16.069 1.00 40.97 211 PRO A CA 1
ATOM 1461 C C . PRO A 1 211 ? 0.685 -33.497 -16.511 1.00 39.42 211 PRO A C 1
ATOM 1462 O O . PRO A 1 211 ? 1.407 -34.223 -15.809 1.00 35.98 211 PRO A O 1
ATOM 1466 N N . GLY A 1 212 ? 1.116 -32.958 -17.662 1.00 38.67 212 GLY A N 1
ATOM 1467 C CA . GLY A 1 212 ? 2.494 -33.155 -18.096 1.00 35.35 212 GLY A CA 1
ATOM 1468 C C . GLY A 1 212 ? 3.513 -32.709 -17.056 1.00 41.33 212 GLY A C 1
ATOM 1469 O O . GLY A 1 212 ? 4.546 -33.358 -16.858 1.00 38.53 212 GLY A O 1
ATOM 1470 N N . LEU A 1 213 ? 3.236 -31.602 -16.370 1.00 34.92 213 LEU A N 1
ATOM 1471 C CA . LEU A 1 213 ? 4.169 -31.139 -15.360 1.00 33.92 213 LEU A CA 1
ATOM 1472 C C . LEU A 1 213 ? 4.250 -32.127 -14.193 1.00 36.11 213 LEU A C 1
ATOM 1473 O O . LEU A 1 213 ? 5.341 -32.553 -13.799 1.00 32.35 213 LEU A O 1
ATOM 1478 N N . ILE A 1 214 ? 3.101 -32.494 -13.621 1.00 36.61 214 ILE A N 1
ATOM 1479 C CA . ILE A 1 214 ? 3.078 -33.418 -12.490 1.00 36.74 214 ILE A CA 1
ATOM 1480 C C . ILE A 1 214 ? 3.841 -34.694 -12.831 1.00 37.43 214 ILE A C 1
ATOM 1481 O O . ILE A 1 214 ? 4.637 -35.201 -12.030 1.00 38.77 214 ILE A O 1
ATOM 1486 N N . SER A 1 215 ? 3.623 -35.205 -14.044 1.00 38.33 215 SER A N 1
ATOM 1487 C CA . SER A 1 215 ? 4.211 -36.465 -14.487 1.00 39.36 215 SER A CA 1
ATOM 1488 C C . SER A 1 215 ? 5.707 -36.327 -14.753 1.00 37.79 215 SER A C 1
ATOM 1489 O O . SER A 1 215 ? 6.490 -37.234 -14.441 1.00 36.80 215 SER A O 1
ATOM 1492 N N . PHE A 1 216 ? 6.126 -35.207 -15.336 1.00 36.30 216 PHE A N 1
ATOM 1493 C CA . PHE A 1 216 ? 7.552 -34.960 -15.502 1.00 37.65 216 PHE A CA 1
ATOM 1494 C C . PHE A 1 216 ? 8.261 -34.944 -14.150 1.00 35.56 216 PHE A C 1
ATOM 1495 O O . PHE A 1 216 ? 9.300 -35.590 -13.977 1.00 34.72 216 PHE A O 1
ATOM 1503 N N . TRP A 1 217 ? 7.706 -34.215 -13.172 1.00 35.91 217 TRP A N 1
ATOM 1504 C CA . TRP A 1 217 ? 8.302 -34.164 -11.840 1.00 32.28 217 TRP A CA 1
ATOM 1505 C C . TRP A 1 217 ? 8.321 -35.546 -11.192 1.00 37.99 217 TRP A C 1
ATOM 1506 O O . TRP A 1 217 ? 9.372 -36.032 -10.762 1.00 34.92 217 TRP A O 1
ATOM 1517 N N . GLY A 1 218 ? 7.153 -36.190 -11.109 1.00 36.07 218 GLY A N 1
ATOM 1518 C CA . GLY A 1 218 ? 7.066 -37.467 -10.420 1.00 39.26 218 GLY A CA 1
ATOM 1519 C C . GLY A 1 218 ? 8.018 -38.507 -10.975 1.00 41.66 218 GLY A C 1
ATOM 1520 O O . GLY A 1 218 ? 8.678 -39.223 -10.216 1.00 37.90 218 GLY A O 1
ATOM 1521 N N . GLY A 1 219 ? 8.128 -38.584 -12.304 1.00 35.64 219 GLY A N 1
ATOM 1522 C CA . GLY A 1 219 ? 9.013 -39.568 -12.897 1.00 34.17 219 GLY A CA 1
ATOM 1523 C C . GLY A 1 219 ? 10.479 -39.230 -12.718 1.00 39.86 219 GLY A C 1
ATOM 1524 O O . GLY A 1 219 ? 11.303 -40.128 -12.531 1.00 46.52 219 GLY A O 1
ATOM 1525 N N . ILE A 1 220 ? 10.836 -37.941 -12.794 1.00 38.09 220 ILE A N 1
ATOM 1526 C CA . ILE A 1 220 ? 12.227 -37.545 -12.547 1.00 40.28 220 ILE A CA 1
ATOM 1527 C C . ILE A 1 220 ? 12.606 -37.862 -11.103 1.00 43.46 220 ILE A C 1
ATOM 1528 O O . ILE A 1 220 ? 13.653 -38.462 -10.828 1.00 42.05 220 ILE A O 1
ATOM 1533 N N . MET A 1 221 ? 11.741 -37.475 -10.162 1.00 36.94 221 MET A N 1
ATOM 1534 C CA . MET A 1 221 ? 12.020 -37.681 -8.750 1.00 41.92 221 MET A CA 1
ATOM 1535 C C . MET A 1 221 ? 12.018 -39.162 -8.391 1.00 42.05 221 MET A C 1
ATOM 1536 O O . MET A 1 221 ? 12.826 -39.599 -7.567 1.00 42.22 221 MET A O 1
ATOM 1541 N N . ALA A 1 222 ? 11.134 -39.960 -8.997 1.00 37.86 222 ALA A N 1
ATOM 1542 C CA . ALA A 1 222 ? 11.121 -41.384 -8.670 1.00 38.26 222 ALA A CA 1
ATOM 1543 C C . ALA A 1 222 ? 12.438 -42.031 -9.069 1.00 44.29 222 ALA A C 1
ATOM 1544 O O . ALA A 1 222 ? 13.110 -42.667 -8.245 1.00 41.45 222 ALA A O 1
ATOM 1546 N N . GLU A 1 223 ? 12.866 -41.811 -10.317 1.00 45.47 223 GLU A N 1
ATOM 1547 C CA . GLU A 1 223 ? 14.111 -42.416 -10.774 1.00 46.94 223 GLU A CA 1
ATOM 1548 C C . GLU A 1 223 ? 15.337 -41.791 -10.120 1.00 43.24 223 GLU A C 1
ATOM 1549 O O . GLU A 1 223 ? 16.307 -42.504 -9.834 1.00 42.97 223 GLU A O 1
ATOM 1555 N N . ALA A 1 224 ? 15.322 -40.487 -9.846 1.00 40.37 224 ALA A N 1
ATOM 1556 C CA . ALA A 1 224 ? 16.492 -39.904 -9.197 1.00 39.96 224 ALA A CA 1
ATOM 1557 C C . ALA A 1 224 ? 16.637 -40.408 -7.758 1.00 44.91 224 ALA A C 1
ATOM 1558 O O . ALA A 1 224 ? 17.757 -40.665 -7.294 1.00 42.11 224 ALA A O 1
ATOM 1560 N N . VAL A 1 225 ? 15.522 -40.553 -7.034 1.00 40.16 225 VAL A N 1
ATOM 1561 C CA . VAL A 1 225 ? 15.602 -41.092 -5.683 1.00 41.35 225 VAL A CA 1
ATOM 1562 C C . VAL A 1 225 ? 16.070 -42.534 -5.731 1.00 45.03 225 VAL A C 1
ATOM 1563 O O . VAL A 1 225 ? 16.916 -42.959 -4.936 1.00 47.75 225 VAL A O 1
ATOM 1567 N N . ASN A 1 226 ? 15.551 -43.301 -6.683 1.00 45.77 226 ASN A N 1
ATOM 1568 C CA . ASN A 1 226 ? 16.020 -44.664 -6.851 1.00 47.31 226 ASN A CA 1
ATOM 1569 C C . ASN A 1 226 ? 17.507 -44.710 -7.179 1.00 50.49 226 ASN A C 1
ATOM 1570 O O . ASN A 1 226 ? 18.218 -45.625 -6.750 1.00 55.16 226 ASN A O 1
ATOM 1575 N N . GLY A 1 227 ? 17.994 -43.744 -7.955 1.00 43.77 227 GLY A N 1
ATOM 1576 C CA . GLY A 1 227 ? 19.403 -43.731 -8.279 1.00 40.27 227 GLY A CA 1
ATOM 1577 C C . GLY A 1 227 ? 20.264 -43.279 -7.123 1.00 43.86 227 GLY A C 1
ATOM 1578 O O . GLY A 1 227 ? 21.389 -43.758 -6.962 1.00 45.02 227 GLY A O 1
ATOM 1579 N N . MET A 1 228 ? 19.763 -42.348 -6.308 1.00 41.94 228 MET A N 1
ATOM 1580 C CA . MET A 1 228 ? 20.531 -41.919 -5.145 1.00 45.75 228 MET A CA 1
ATOM 1581 C C . MET A 1 228 ? 20.611 -43.027 -4.095 1.00 46.47 228 MET A C 1
ATOM 1582 O O . MET A 1 228 ? 21.659 -43.224 -3.472 1.00 45.26 228 MET A O 1
ATOM 1587 N N . ILE A 1 229 ? 19.528 -43.778 -3.907 1.00 42.69 229 ILE A N 1
ATOM 1588 C CA . ILE A 1 229 ? 19.563 -44.897 -2.975 1.00 50.31 229 ILE A CA 1
ATOM 1589 C C . ILE A 1 229 ? 20.665 -45.885 -3.361 1.00 49.98 229 ILE A C 1
ATOM 1590 O O . ILE A 1 229 ? 21.473 -46.288 -2.514 1.00 51.00 229 ILE A O 1
ATOM 1595 N N . ASP A 1 230 ? 20.744 -46.259 -4.647 1.00 47.46 230 ASP A N 1
ATOM 1596 C CA . ASP A 1 230 ? 21.763 -47.220 -5.095 1.00 46.28 230 ASP A CA 1
ATOM 1597 C C . ASP A 1 230 ? 23.189 -46.693 -4.923 1.00 48.17 230 ASP A C 1
ATOM 1598 O O . ASP A 1 230 ? 24.102 -47.465 -4.612 1.00 51.52 230 ASP A O 1
ATOM 1603 N N . LYS A 1 231 ? 23.413 -45.398 -5.165 1.00 45.97 231 LYS A N 1
ATOM 1604 C CA . LYS A 1 231 ? 24.747 -44.815 -5.019 1.00 52.29 231 LYS A CA 1
ATOM 1605 C C . LYS A 1 231 ? 25.172 -44.717 -3.549 1.00 56.78 231 LYS A C 1
ATOM 1606 O O . LYS A 1 231 ? 26.370 -44.639 -3.237 1.00 55.75 231 LYS A O 1
ATOM 1612 N N . MET A 1 232 ? 24.211 -44.674 -2.640 1.00 54.27 232 MET A N 1
ATOM 1613 C CA . MET A 1 232 ? 24.491 -44.440 -1.238 1.00 53.82 232 MET A CA 1
ATOM 1614 C C . MET A 1 232 ? 24.511 -45.729 -0.432 1.00 55.23 232 MET A C 1
ATOM 1615 O O . MET A 1 232 ? 24.874 -45.699 0.753 1.00 52.80 232 MET A O 1
ATOM 1620 N N . ARG A 1 233 ? 24.156 -46.854 -1.057 1.00 52.12 233 ARG A N 1
ATOM 1621 C CA . ARG A 1 233 ? 24.092 -48.124 -0.353 1.00 53.55 233 ARG A CA 1
ATOM 1622 C C . ARG A 1 233 ? 25.456 -48.469 0.235 1.00 54.81 233 ARG A C 1
ATOM 1623 O O . ARG A 1 233 ? 26.471 -48.443 -0.462 1.00 59.29 233 ARG A O 1
ATOM 1631 N N . SER A 1 234 ? 25.486 -48.715 1.536 1.00 53.31 234 SER A N 1
ATOM 1632 C CA . SER A 1 234 ? 26.713 -49.050 2.235 1.00 54.39 234 SER A CA 1
ATOM 1633 C C . SER A 1 234 ? 26.510 -50.328 3.036 1.00 52.59 234 SER A C 1
ATOM 1634 O O . SER A 1 234 ? 25.398 -50.634 3.482 1.00 50.99 234 SER A O 1
ATOM 1637 N N . GLY A 1 235 ? 27.589 -51.098 3.175 1.00 54.48 235 GLY A N 1
ATOM 1638 C CA . GLY A 1 235 ? 27.611 -52.189 4.131 1.00 52.35 235 GLY A CA 1
ATOM 1639 C C . GLY A 1 235 ? 27.991 -51.773 5.536 1.00 49.84 235 GLY A C 1
ATOM 1640 O O . GLY A 1 235 ? 27.782 -52.541 6.481 1.00 50.05 235 GLY A O 1
ATOM 1641 N N . ARG A 1 236 ? 28.537 -50.567 5.692 1.00 46.61 236 ARG A N 1
ATOM 1642 C CA . ARG A 1 236 ? 28.977 -50.036 6.977 1.00 46.86 236 ARG A CA 1
ATOM 1643 C C . ARG A 1 236 ? 27.879 -49.173 7.600 1.00 48.19 236 ARG A C 1
ATOM 1644 O O . ARG A 1 236 ? 27.484 -48.159 7.015 1.00 53.30 236 ARG A O 1
ATOM 1652 N N . ARG A 1 237 ? 27.420 -49.558 8.799 1.00 43.88 237 ARG A N 1
ATOM 1653 C CA . ARG A 1 237 ? 26.301 -48.879 9.462 1.00 49.64 237 ARG A CA 1
ATOM 1654 C C . ARG A 1 237 ? 26.474 -47.367 9.511 1.00 46.02 237 ARG A C 1
ATOM 1655 O O . ARG A 1 237 ? 25.532 -46.620 9.236 1.00 47.10 237 ARG A O 1
ATOM 1663 N N . ALA A 1 238 ? 27.656 -46.895 9.911 1.00 43.81 238 ALA A N 1
ATOM 1664 C CA . ALA A 1 238 ? 27.851 -45.452 10.056 1.00 51.32 238 ALA A CA 1
ATOM 1665 C C . ALA A 1 238 ? 27.685 -44.735 8.722 1.00 48.05 238 ALA A C 1
ATOM 1666 O O . ALA A 1 238 ? 27.043 -43.681 8.654 1.00 46.58 238 ALA A O 1
ATOM 1668 N N . ILE A 1 239 ? 28.254 -45.294 7.651 1.00 47.05 239 ILE A N 1
ATOM 1669 C CA . ILE A 1 239 ? 28.122 -44.662 6.342 1.00 52.99 239 ILE A CA 1
ATOM 1670 C C . ILE A 1 239 ? 26.660 -44.651 5.892 1.00 51.66 239 ILE A C 1
ATOM 1671 O O . ILE A 1 239 ? 26.167 -43.643 5.363 1.00 44.67 239 ILE A O 1
ATOM 1676 N N . GLN A 1 240 ? 25.941 -45.763 6.105 1.00 45.87 240 GLN A N 1
ATOM 1677 C CA . GLN A 1 240 ? 24.567 -45.852 5.623 1.00 44.70 240 GLN A CA 1
ATOM 1678 C C . GLN A 1 240 ? 23.660 -44.857 6.339 1.00 47.35 240 GLN A C 1
ATOM 1679 O O . GLN A 1 240 ? 22.802 -44.233 5.700 1.00 44.21 240 GLN A O 1
ATOM 1685 N N . LEU A 1 241 ? 23.856 -44.677 7.656 1.00 47.80 241 LEU A N 1
ATOM 1686 C CA . LEU A 1 241 ? 23.045 -43.737 8.437 1.00 48.87 241 LEU A CA 1
ATOM 1687 C C . LEU A 1 241 ? 23.299 -42.298 8.015 1.00 46.17 241 LEU A C 1
ATOM 1688 O O . LEU A 1 241 ? 22.367 -41.489 7.950 1.00 50.41 241 LEU A O 1
ATOM 1693 N N . GLU A 1 242 ? 24.558 -41.947 7.764 1.00 45.75 242 GLU A N 1
ATOM 1694 C CA . GLU A 1 242 ? 24.869 -40.596 7.304 1.00 52.45 242 GLU A CA 1
ATOM 1695 C C . GLU A 1 242 ? 24.289 -40.343 5.915 1.00 51.49 242 GLU A C 1
ATOM 1696 O O . GLU A 1 242 ? 23.607 -39.334 5.694 1.00 47.17 242 GLU A O 1
ATOM 1702 N N . ASN A 1 243 ? 24.541 -41.264 4.974 1.00 44.94 243 ASN A N 1
ATOM 1703 C CA . ASN A 1 243 ? 23.940 -41.169 3.651 1.00 45.34 243 ASN A CA 1
ATOM 1704 C C . ASN A 1 243 ? 22.439 -40.949 3.745 1.00 47.07 243 ASN A C 1
ATOM 1705 O O . ASN A 1 243 ? 21.886 -40.080 3.062 1.00 45.45 243 ASN A O 1
ATOM 1710 N N . ASP A 1 244 ? 21.766 -41.724 4.603 1.00 48.14 244 ASP A N 1
ATOM 1711 C CA . ASP A 1 244 ? 20.318 -41.588 4.756 1.00 48.29 244 ASP A CA 1
ATOM 1712 C C . ASP A 1 244 ? 19.938 -40.196 5.240 1.00 50.10 244 ASP A C 1
ATOM 1713 O O . ASP A 1 244 ? 18.939 -39.626 4.785 1.00 46.01 244 ASP A O 1
ATOM 1718 N N . HIS A 1 245 ? 20.714 -39.635 6.173 1.00 48.48 245 HIS A N 1
ATOM 1719 C CA . HIS A 1 245 ? 20.432 -38.277 6.617 1.00 51.42 245 HIS A CA 1
ATOM 1720 C C . HIS A 1 245 ? 20.699 -37.267 5.502 1.00 49.98 245 HIS A C 1
ATOM 1721 O O . HIS A 1 245 ? 19.931 -36.316 5.324 1.00 49.28 245 HIS A O 1
ATOM 1728 N N . LEU A 1 246 ? 21.770 -37.458 4.732 1.00 47.37 246 LEU A N 1
ATOM 1729 C CA . LEU A 1 246 ? 22.022 -36.555 3.618 1.00 45.06 246 LEU A CA 1
ATOM 1730 C C . LEU A 1 246 ? 20.849 -36.568 2.650 1.00 45.43 246 LEU A C 1
ATOM 1731 O O . LEU A 1 246 ? 20.310 -35.511 2.291 1.00 42.33 246 LEU A O 1
ATOM 1736 N N . LEU A 1 247 ? 20.404 -37.767 2.265 1.00 48.82 247 LEU A N 1
ATOM 1737 C CA . LEU A 1 247 ? 19.335 -37.897 1.282 1.00 45.06 247 LEU A CA 1
ATOM 1738 C C . LEU A 1 247 ? 18.059 -37.229 1.777 1.00 45.28 247 LEU A C 1
ATOM 1739 O O . LEU A 1 247 ? 17.431 -36.447 1.052 1.00 47.45 247 LEU A O 1
ATOM 1744 N N . LEU A 1 248 ? 17.677 -37.491 3.024 1.00 40.74 248 LEU A N 1
ATOM 1745 C CA . LEU A 1 248 ? 16.438 -36.914 3.524 1.00 43.38 248 LEU A CA 1
ATOM 1746 C C . LEU A 1 248 ? 16.516 -35.393 3.628 1.00 46.22 248 LEU A C 1
ATOM 1747 O O . LEU A 1 248 ? 15.485 -34.720 3.534 1.00 43.31 248 LEU A O 1
ATOM 1752 N N . GLN A 1 249 ? 17.717 -34.830 3.791 1.00 45.75 249 GLN A N 1
ATOM 1753 C CA . GLN A 1 249 ? 17.843 -33.377 3.807 1.00 45.98 249 GLN A CA 1
ATOM 1754 C C . GLN A 1 249 ? 17.624 -32.762 2.428 1.00 47.26 249 GLN A C 1
ATOM 1755 O O . GLN A 1 249 ? 17.140 -31.631 2.333 1.00 51.67 249 GLN A O 1
ATOM 1761 N N . GLN A 1 250 ? 17.991 -33.464 1.357 1.00 42.79 250 GLN A N 1
ATOM 1762 C CA . GLN A 1 250 ? 17.712 -32.961 0.015 1.00 49.82 250 GLN A CA 1
ATOM 1763 C C . GLN A 1 250 ? 16.226 -33.012 -0.304 1.00 46.74 250 GLN A C 1
ATOM 1764 O O . GLN A 1 250 ? 15.651 -32.023 -0.769 1.00 50.03 250 GLN A O 1
ATOM 1770 N N . ILE A 1 251 ? 15.595 -34.169 -0.101 1.00 43.96 251 ILE A N 1
ATOM 1771 C CA . ILE A 1 251 ? 14.285 -34.444 -0.690 1.00 44.76 251 ILE A CA 1
ATOM 1772 C C . ILE A 1 251 ? 13.154 -34.446 0.323 1.00 43.56 251 ILE A C 1
ATOM 1773 O O . ILE A 1 251 ? 11.989 -34.504 -0.092 1.00 41.27 251 ILE A O 1
ATOM 1778 N N . GLY A 1 252 ? 13.447 -34.401 1.627 1.00 46.27 252 GLY A N 1
ATOM 1779 C CA . GLY A 1 252 ? 12.425 -34.458 2.649 1.00 40.63 252 GLY A CA 1
ATOM 1780 C C . GLY A 1 252 ? 11.440 -33.303 2.575 1.00 45.39 252 GLY A C 1
ATOM 1781 O O . GLY A 1 252 ? 10.220 -33.507 2.587 1.00 39.66 252 GLY A O 1
ATOM 1782 N N . PRO A 1 253 ? 11.945 -32.057 2.515 1.00 50.36 253 PRO A N 1
ATOM 1783 C CA . PRO A 1 253 ? 11.006 -30.911 2.443 1.00 49.24 253 PRO A CA 1
ATOM 1784 C C . PRO A 1 253 ? 10.145 -30.893 1.182 1.00 47.63 253 PRO A C 1
ATOM 1785 O O . PRO A 1 253 ? 8.947 -30.593 1.272 1.00 51.43 253 PRO A O 1
ATOM 1789 N N . VAL A 1 254 ? 10.712 -31.214 0.015 1.00 46.21 254 VAL A N 1
ATOM 1790 C CA . VAL A 1 254 ? 9.935 -31.260 -1.227 1.00 44.31 254 VAL A CA 1
ATOM 1791 C C . VAL A 1 254 ? 8.808 -32.285 -1.113 1.00 43.53 254 VAL A C 1
ATOM 1792 O O . VAL A 1 254 ? 7.644 -31.988 -1.409 1.00 43.52 254 VAL A O 1
ATOM 1796 N N . LEU A 1 255 ? 9.135 -33.504 -0.666 1.00 43.23 255 LEU A N 1
ATOM 1797 C CA . LEU A 1 255 ? 8.112 -34.530 -0.478 1.00 42.43 255 LEU A CA 1
ATOM 1798 C C . LEU A 1 255 ? 7.072 -34.108 0.546 1.00 46.35 255 LEU A C 1
ATOM 1799 O O . LEU A 1 255 ? 5.891 -34.453 0.405 1.00 47.44 255 LEU A O 1
ATOM 1804 N N . SER A 1 256 ? 7.490 -33.356 1.574 1.00 43.53 256 SER A N 1
ATOM 1805 C CA . SER A 1 256 ? 6.556 -32.884 2.591 1.00 46.62 256 SER A CA 1
ATOM 1806 C C . SER A 1 256 ? 5.570 -31.874 2.019 1.00 44.75 256 SER A C 1
ATOM 1807 O O . SER A 1 256 ? 4.371 -31.936 2.319 1.00 46.26 256 SER A O 1
ATOM 1810 N N . GLU A 1 257 ? 6.055 -30.928 1.209 1.00 44.07 257 GLU A N 1
ATOM 1811 C CA . GLU A 1 257 ? 5.163 -29.941 0.609 1.00 41.32 257 GLU A CA 1
ATOM 1812 C C . GLU A 1 257 ? 4.186 -30.595 -0.355 1.00 40.57 257 GLU A C 1
ATOM 1813 O O . GLU A 1 257 ? 3.011 -30.229 -0.395 1.00 43.05 257 GLU A O 1
ATOM 1819 N N . ALA A 1 258 ? 4.644 -31.572 -1.136 1.00 42.64 258 ALA A N 1
ATOM 1820 C CA . ALA A 1 258 ? 3.748 -32.162 -2.130 1.00 44.54 258 ALA A CA 1
ATOM 1821 C C . ALA A 1 258 ? 2.699 -33.050 -1.477 1.00 41.51 258 ALA A C 1
ATOM 1822 O O . ALA A 1 258 ? 1.568 -33.124 -1.969 1.00 39.94 258 ALA A O 1
ATOM 1824 N N . MET A 1 259 ? 3.042 -33.709 -0.368 1.00 41.28 259 MET A N 1
ATOM 1825 C CA . MET A 1 259 ? 2.077 -34.559 0.320 1.00 42.20 259 MET A CA 1
ATOM 1826 C C . MET A 1 259 ? 0.928 -33.761 0.934 1.00 44.75 259 MET A C 1
ATOM 1827 O O . MET A 1 259 ? -0.119 -34.344 1.232 1.00 45.67 259 MET A O 1
ATOM 1832 N N . VAL A 1 260 ? 1.077 -32.453 1.137 1.00 39.57 260 VAL A N 1
ATOM 1833 C CA . VAL A 1 260 ? -0.023 -31.674 1.692 1.00 44.11 260 VAL A CA 1
ATOM 1834 C C . VAL A 1 260 ? -0.655 -30.746 0.652 1.00 48.49 260 VAL A C 1
ATOM 1835 O O . VAL A 1 260 ? -1.436 -29.864 1.014 1.00 52.20 260 VAL A O 1
ATOM 1839 N N . MET A 1 261 ? -0.375 -30.940 -0.642 1.00 50.05 261 MET A N 1
ATOM 1840 C CA . MET A 1 261 ? -0.985 -30.102 -1.682 1.00 48.59 261 MET A CA 1
ATOM 1841 C C . MET A 1 261 ? -2.377 -30.644 -2.019 1.00 47.03 261 MET A C 1
ATOM 1842 O O . MET A 1 261 ? -2.591 -31.325 -3.024 1.00 44.38 261 MET A O 1
ATOM 1847 N N . LYS A 1 262 ? -3.350 -30.309 -1.158 1.00 52.18 262 LYS A N 1
ATOM 1848 C CA . LYS A 1 262 ? -4.683 -30.908 -1.245 1.00 51.41 262 LYS A CA 1
ATOM 1849 C C . LYS A 1 262 ? -5.446 -30.504 -2.506 1.00 51.11 262 LYS A C 1
ATOM 1850 O O . LYS A 1 262 ? -6.352 -31.233 -2.922 1.00 51.82 262 LYS A O 1
ATOM 1856 N N . ASP A 1 263 ? -5.115 -29.373 -3.124 1.00 52.82 263 ASP A N 1
ATOM 1857 C CA . ASP A 1 263 ? -5.808 -28.976 -4.348 1.00 51.11 263 ASP A CA 1
ATOM 1858 C C . ASP A 1 263 ? -5.268 -29.661 -5.595 1.00 50.75 263 ASP A C 1
ATOM 1859 O O . ASP A 1 263 ? -5.840 -29.469 -6.680 1.00 50.04 263 ASP A O 1
ATOM 1864 N N . VAL A 1 264 ? -4.186 -30.429 -5.473 1.00 47.19 264 VAL A N 1
ATOM 1865 C CA . VAL A 1 264 ? -3.556 -31.098 -6.610 1.00 44.60 264 VAL A CA 1
ATOM 1866 C C . VAL A 1 264 ? -3.338 -32.563 -6.250 1.00 43.63 264 VAL A C 1
ATOM 1867 O O . VAL A 1 264 ? -2.203 -32.974 -5.953 1.00 40.96 264 VAL A O 1
ATOM 1871 N N . PRO A 1 265 ? -4.389 -33.381 -6.259 1.00 40.99 265 PRO A N 1
ATOM 1872 C CA . PRO A 1 265 ? -4.204 -34.805 -5.941 1.00 40.71 265 PRO A CA 1
ATOM 1873 C C . PRO A 1 265 ? -3.107 -35.471 -6.762 1.00 39.63 265 PRO A C 1
ATOM 1874 O O . PRO A 1 265 ? -2.401 -36.345 -6.236 1.00 37.89 265 PRO A O 1
ATOM 1878 N N . GLY A 1 266 ? -2.909 -35.049 -8.015 1.00 38.24 266 GLY A N 1
ATOM 1879 C CA . GLY A 1 266 ? -1.912 -35.687 -8.865 1.00 32.39 266 GLY A CA 1
ATOM 1880 C C . GLY A 1 266 ? -0.491 -35.560 -8.346 1.00 37.35 266 GLY A C 1
ATOM 1881 O O . GLY A 1 266 ? 0.307 -36.494 -8.492 1.00 34.69 266 GLY A O 1
ATOM 1882 N N . ILE A 1 267 ? -0.153 -34.417 -7.724 1.00 35.79 267 ILE A N 1
ATOM 1883 C CA . ILE A 1 267 ? 1.184 -34.261 -7.150 1.00 38.35 267 ILE A CA 1
ATOM 1884 C C . ILE A 1 267 ? 1.304 -35.065 -5.858 1.00 39.05 267 ILE A C 1
ATOM 1885 O O . ILE A 1 267 ? 2.358 -35.645 -5.578 1.00 41.06 267 ILE A O 1
ATOM 1890 N N . GLN A 1 268 ? 0.220 -35.141 -5.076 1.00 37.78 268 GLN A N 1
ATOM 1891 C CA . GLN A 1 268 ? 0.199 -35.977 -3.883 1.00 39.07 268 GLN A CA 1
ATOM 1892 C C . GLN A 1 268 ? 0.448 -37.441 -4.242 1.00 40.98 268 GLN A C 1
ATOM 1893 O O . GLN A 1 268 ? 1.350 -38.088 -3.681 1.00 32.84 268 GLN A O 1
ATOM 1899 N N . ILE A 1 269 ? -0.346 -37.978 -5.179 1.00 35.69 269 ILE A N 1
ATOM 1900 C CA . ILE A 1 269 ? -0.179 -39.369 -5.599 1.00 35.92 269 ILE A CA 1
ATOM 1901 C C . ILE A 1 269 ? 1.221 -39.605 -6.158 1.00 33.82 269 ILE A C 1
ATOM 1902 O O . ILE A 1 269 ? 1.824 -40.659 -5.923 1.00 40.51 269 ILE A O 1
ATOM 1907 N N . ALA A 1 270 ? 1.772 -38.635 -6.893 1.00 34.47 270 ALA A N 1
ATOM 1908 C CA . ALA A 1 270 ? 3.158 -38.783 -7.345 1.00 38.49 270 ALA A CA 1
ATOM 1909 C C . ALA A 1 270 ? 4.128 -38.852 -6.158 1.00 39.98 270 ALA A C 1
ATOM 1910 O O . ALA A 1 270 ? 5.054 -39.670 -6.151 1.00 36.88 270 ALA A O 1
ATOM 1912 N N . SER A 1 271 ? 3.931 -38.016 -5.138 1.00 34.49 271 SER A N 1
ATOM 1913 C CA . SER A 1 271 ? 4.842 -38.074 -3.999 1.00 37.54 271 SER A CA 1
ATOM 1914 C C . SER A 1 271 ? 4.721 -39.400 -3.255 1.00 37.48 271 SER A C 1
ATOM 1915 O O . SER A 1 271 ? 5.736 -39.945 -2.807 1.00 38.71 271 SER A O 1
ATOM 1918 N N . TYR A 1 272 ? 3.500 -39.958 -3.137 1.00 38.85 272 TYR A N 1
ATOM 1919 C CA . TYR A 1 272 ? 3.356 -41.286 -2.528 1.00 38.75 272 TYR A CA 1
ATOM 1920 C C . TYR A 1 272 ? 4.179 -42.325 -3.276 1.00 40.56 272 TYR A C 1
ATOM 1921 O O . TYR A 1 272 ? 4.708 -43.258 -2.660 1.00 41.51 272 TYR A O 1
ATOM 1930 N N . MET A 1 273 ? 4.316 -42.183 -4.599 1.00 42.76 273 MET A N 1
ATOM 1931 C CA . MET A 1 273 ? 5.155 -43.129 -5.335 1.00 40.97 273 MET A CA 1
ATOM 1932 C C . MET A 1 273 ? 6.620 -43.004 -4.918 1.00 42.68 273 MET A C 1
ATOM 1933 O O . MET A 1 273 ? 7.294 -44.016 -4.695 1.00 46.66 273 MET A O 1
ATOM 1938 N N . VAL A 1 274 ? 7.121 -41.780 -4.765 1.00 35.97 274 VAL A N 1
ATOM 1939 C CA . VAL A 1 274 ? 8.498 -41.598 -4.297 1.00 40.59 274 VAL A CA 1
ATOM 1940 C C . VAL A 1 274 ? 8.677 -42.189 -2.898 1.00 39.79 274 VAL A C 1
ATOM 1941 O O . VAL A 1 274 ? 9.607 -42.959 -2.647 1.00 40.73 274 VAL A O 1
ATOM 1945 N N . VAL A 1 275 ? 7.797 -41.824 -1.964 1.00 38.54 275 VAL A N 1
ATOM 1946 C CA . VAL A 1 275 ? 7.890 -42.323 -0.590 1.00 43.86 275 VAL A CA 1
ATOM 1947 C C . VAL A 1 275 ? 7.836 -43.859 -0.540 1.00 46.78 275 VAL A C 1
ATOM 1948 O O . VAL A 1 275 ? 8.516 -44.484 0.284 1.00 43.79 275 VAL A O 1
ATOM 1952 N N . ALA A 1 276 ? 7.055 -44.496 -1.424 1.00 47.43 276 ALA A N 1
ATOM 1953 C CA . ALA A 1 276 ? 7.037 -45.960 -1.470 1.00 44.61 276 ALA A CA 1
ATOM 1954 C C . ALA A 1 276 ? 8.394 -46.533 -1.870 1.00 46.16 276 ALA A C 1
ATOM 1955 O O . ALA A 1 276 ? 8.807 -47.579 -1.356 1.00 49.04 276 ALA A O 1
ATOM 1957 N N . ILE A 1 277 ? 9.099 -45.876 -2.794 1.00 42.78 277 ILE A N 1
ATOM 1958 C CA . ILE A 1 277 ? 10.443 -46.332 -3.148 1.00 46.12 277 ILE A CA 1
ATOM 1959 C C . ILE A 1 277 ? 11.388 -46.196 -1.953 1.00 49.73 277 ILE A C 1
ATOM 1960 O O . ILE A 1 277 ? 12.228 -47.077 -1.705 1.00 45.55 277 ILE A O 1
ATOM 1965 N N . LEU A 1 278 ? 11.256 -45.102 -1.182 1.00 45.96 278 LEU A N 1
ATOM 1966 C CA . LEU A 1 278 ? 12.096 -44.929 0.006 1.00 48.40 278 LEU A CA 1
ATOM 1967 C C . LEU A 1 278 ? 11.819 -46.019 1.039 1.00 46.84 278 LEU A C 1
ATOM 1968 O O . LEU A 1 278 ? 12.743 -46.537 1.670 1.00 49.62 278 LEU A O 1
ATOM 1973 N N . ALA A 1 279 ? 10.554 -46.392 1.211 1.00 50.68 279 ALA A N 1
ATOM 1974 C CA . ALA A 1 279 ? 10.209 -47.427 2.178 1.00 50.43 279 ALA A CA 1
ATOM 1975 C C . ALA A 1 279 ? 10.676 -48.804 1.708 1.00 53.77 279 ALA A C 1
ATOM 1976 O O . ALA A 1 279 ? 11.281 -49.562 2.473 1.00 57.45 279 ALA A O 1
ATOM 1978 N N . ALA A 1 280 ? 10.410 -49.140 0.444 1.00 52.02 280 ALA A N 1
ATOM 1979 C CA . ALA A 1 280 ? 10.641 -50.487 -0.070 1.00 53.70 280 ALA A CA 1
ATOM 1980 C C . ALA A 1 280 ? 12.090 -50.756 -0.438 1.00 54.91 280 ALA A C 1
ATOM 1981 O O . ALA A 1 280 ? 12.469 -51.922 -0.593 1.00 64.36 280 ALA A O 1
ATOM 1983 N N . LYS A 1 281 ? 12.906 -49.719 -0.578 1.00 54.25 281 LYS A N 1
ATOM 1984 C CA . LYS A 1 281 ? 14.245 -49.859 -1.129 1.00 53.55 281 LYS A CA 1
ATOM 1985 C C . LYS A 1 281 ? 15.286 -49.075 -0.357 1.00 53.89 281 LYS A C 1
ATOM 1986 O O . LYS A 1 281 ? 16.478 -49.314 -0.559 1.00 59.79 281 LYS A O 1
ATOM 1992 N N . GLY A 1 282 ? 14.882 -48.182 0.543 1.00 54.64 282 GLY A N 1
ATOM 1993 C CA . GLY A 1 282 ? 15.757 -47.116 0.986 1.00 61.49 282 GLY A CA 1
ATOM 1994 C C . GLY A 1 282 ? 16.502 -47.340 2.289 1.00 69.02 282 GLY A C 1
ATOM 1995 O O . GLY A 1 282 ? 17.458 -46.604 2.574 1.00 70.26 282 GLY A O 1
ATOM 1996 N N . SER A 1 283 ? 16.077 -48.325 3.090 1.00 60.68 283 SER A N 1
ATOM 1997 C CA . SER A 1 283 ? 16.777 -48.686 4.328 1.00 68.60 283 SER A CA 1
ATOM 1998 C C . SER A 1 283 ? 16.757 -47.540 5.348 1.00 68.24 283 SER A C 1
ATOM 1999 O O . SER A 1 283 ? 17.796 -47.017 5.745 1.00 71.11 283 SER A O 1
ATOM 2002 N N . LEU A 1 284 ? 15.555 -47.168 5.792 1.00 67.18 284 LEU A N 1
ATOM 2003 C CA . LEU A 1 284 ? 15.350 -45.949 6.574 1.00 65.75 284 LEU A CA 1
ATOM 2004 C C . LEU A 1 284 ? 14.864 -46.251 7.988 1.00 64.54 284 LEU A C 1
ATOM 2005 O O . LEU A 1 284 ? 14.042 -47.146 8.198 1.00 68.22 284 LEU A O 1
ATOM 2010 N N . ASN A 1 285 ? 15.364 -45.481 8.954 1.00 68.26 285 ASN A N 1
ATOM 2011 C CA . ASN A 1 285 ? 15.018 -45.706 10.349 1.00 64.15 285 ASN A CA 1
ATOM 2012 C C . ASN A 1 285 ? 13.542 -45.402 10.604 1.00 66.24 285 ASN A C 1
ATOM 2013 O O . ASN A 1 285 ? 12.878 -44.686 9.847 1.00 63.94 285 ASN A O 1
ATOM 2018 N N . ASP A 1 286 ? 13.037 -45.938 11.715 1.00 63.95 286 ASP A N 1
ATOM 2019 C CA . ASP A 1 286 ? 11.605 -45.896 11.972 1.00 61.89 286 ASP A CA 1
ATOM 2020 C C . ASP A 1 286 ? 11.109 -44.507 12.356 1.00 60.64 286 ASP A C 1
ATOM 2021 O O . ASP A 1 286 ? 9.903 -44.257 12.261 1.00 60.92 286 ASP A O 1
ATOM 2026 N N . ASN A 1 287 ? 11.988 -43.594 12.780 1.00 53.41 287 ASN A N 1
ATOM 2027 C CA . ASN A 1 287 ? 11.525 -42.227 13.014 1.00 56.40 287 ASN A CA 1
ATOM 2028 C C . ASN A 1 287 ? 11.191 -41.515 11.707 1.00 58.96 287 ASN A C 1
ATOM 2029 O O . ASN A 1 287 ? 10.318 -40.636 11.676 1.00 50.61 287 ASN A O 1
ATOM 2034 N N . ILE A 1 288 ? 11.904 -41.863 10.636 1.00 55.32 288 ILE A N 1
ATOM 2035 C CA . ILE A 1 288 ? 11.662 -41.275 9.324 1.00 58.15 288 ILE A CA 1
ATOM 2036 C C . ILE A 1 288 ? 10.350 -41.799 8.744 1.00 54.60 288 ILE A C 1
ATOM 2037 O O . ILE A 1 288 ? 9.435 -41.027 8.438 1.00 48.44 288 ILE A O 1
ATOM 2042 N N . LEU A 1 289 ? 10.231 -43.124 8.626 1.00 52.46 289 LEU A N 1
ATOM 2043 C CA . LEU A 1 289 ? 9.007 -43.725 8.109 1.00 53.14 289 LEU A CA 1
ATOM 2044 C C . LEU A 1 289 ? 7.786 -43.240 8.881 1.00 53.48 289 L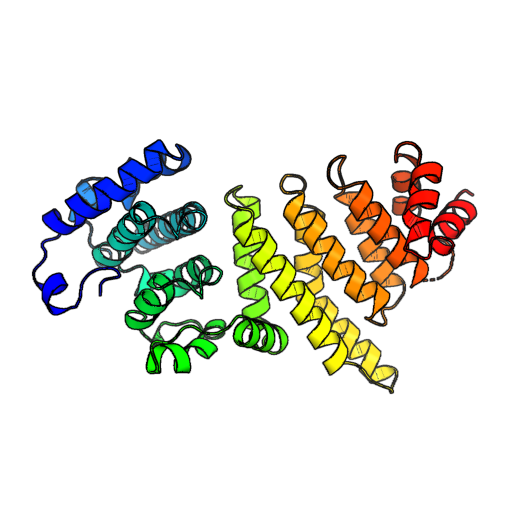EU A C 1
ATOM 2045 O O . LEU A 1 289 ? 6.736 -42.965 8.290 1.00 57.03 289 LEU A O 1
ATOM 2050 N N . THR A 1 290 ? 7.915 -43.103 10.199 1.00 52.49 290 THR A N 1
ATOM 2051 C CA . THR A 1 290 ? 6.822 -42.566 11.001 1.00 52.11 290 THR A CA 1
ATOM 2052 C C . THR A 1 290 ? 6.534 -41.122 10.631 1.00 46.82 290 THR A C 1
ATOM 2053 O O . THR A 1 290 ? 5.370 -40.739 10.510 1.00 51.97 290 THR A O 1
ATOM 2057 N N . ALA A 1 291 ? 7.576 -40.305 10.452 1.00 46.02 291 ALA A N 1
ATOM 2058 C CA . ALA A 1 291 ? 7.385 -38.927 9.999 1.00 45.89 291 ALA A CA 1
ATOM 2059 C C . ALA A 1 291 ? 6.587 -38.874 8.695 1.00 49.12 291 ALA A C 1
ATOM 2060 O O . ALA A 1 291 ? 5.626 -38.103 8.571 1.00 46.80 291 ALA A O 1
ATOM 2062 N N . PHE A 1 292 ? 6.963 -39.714 7.720 1.00 47.24 292 PHE A N 1
ATOM 2063 C CA . PHE A 1 292 ? 6.252 -39.762 6.445 1.00 51.54 292 PHE A CA 1
ATOM 2064 C C . PHE A 1 292 ? 4.805 -40.191 6.635 1.00 48.99 292 PHE A C 1
ATOM 2065 O O . PHE A 1 292 ? 3.889 -39.576 6.074 1.00 47.14 292 PHE A O 1
ATOM 2073 N N . MET A 1 293 ? 4.585 -41.254 7.417 1.00 49.26 293 MET A N 1
ATOM 2074 C CA . MET A 1 293 ? 3.226 -41.691 7.726 1.00 49.43 293 MET A CA 1
ATOM 2075 C C . MET A 1 293 ? 2.366 -40.534 8.203 1.00 45.19 293 MET A C 1
ATOM 2076 O O . MET A 1 293 ? 1.228 -40.372 7.749 1.00 49.27 293 MET A O 1
ATOM 2081 N N . GLU A 1 294 ? 2.888 -39.713 9.116 1.00 47.06 294 GLU A N 1
ATOM 2082 C CA . GLU A 1 294 ? 2.061 -38.648 9.676 1.00 53.47 294 GLU A CA 1
ATOM 2083 C C . GLU A 1 294 ? 1.886 -37.502 8.700 1.00 47.88 294 GLU A C 1
ATOM 2084 O O . GLU A 1 294 ? 0.826 -36.866 8.685 1.00 47.33 294 GLU A O 1
ATOM 2090 N N . GLN A 1 295 ? 2.904 -37.209 7.891 1.00 44.73 295 GLN A N 1
ATOM 2091 C CA . GLN A 1 295 ? 2.719 -36.166 6.897 1.00 45.38 295 GLN A CA 1
ATOM 2092 C C . GLN A 1 295 ? 1.674 -36.592 5.877 1.00 46.74 295 GLN A C 1
ATOM 2093 O O . GLN A 1 295 ? 0.817 -35.792 5.490 1.00 44.06 295 GLN A O 1
ATOM 2099 N N . LEU A 1 296 ? 1.687 -37.875 5.501 1.00 39.64 296 LEU A N 1
ATOM 2100 C CA . LEU A 1 296 ? 0.698 -38.418 4.582 1.00 42.47 296 LEU A CA 1
ATOM 2101 C C . LEU A 1 296 ? -0.726 -38.234 5.100 1.00 44.66 296 LEU A C 1
ATOM 2102 O O . LEU A 1 296 ? -1.582 -37.685 4.401 1.00 44.78 296 LEU A O 1
ATOM 2107 N N . VAL A 1 297 ? -1.022 -38.730 6.304 1.00 48.41 297 VAL A N 1
ATOM 2108 C CA . VAL A 1 297 ? -2.403 -38.651 6.784 1.00 44.74 297 VAL A CA 1
ATOM 2109 C C . VAL A 1 297 ? -2.804 -37.223 7.123 1.00 4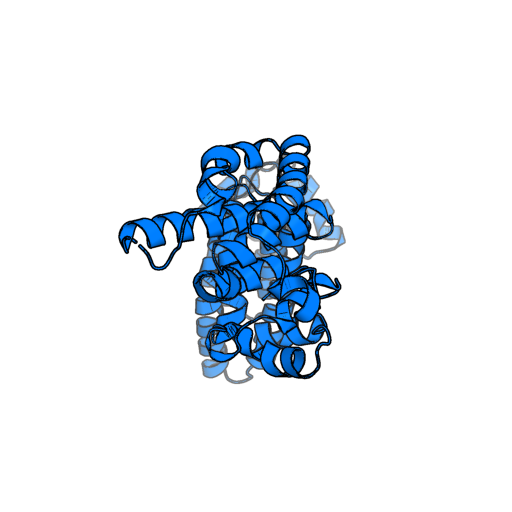7.45 297 VAL A C 1
ATOM 2110 O O . VAL A 1 297 ? -3.999 -36.902 7.127 1.00 51.93 297 VAL A O 1
ATOM 2114 N N . HIS A 1 298 ? -1.833 -36.345 7.370 1.00 45.13 298 HIS A N 1
ATOM 2115 C CA . HIS A 1 298 ? -2.132 -34.930 7.536 1.00 43.75 298 HIS A CA 1
ATOM 2116 C C . HIS A 1 298 ? -2.668 -34.310 6.246 1.00 51.14 298 HIS A C 1
ATOM 2117 O O . HIS A 1 298 ? -3.607 -33.511 6.276 1.00 55.43 298 HIS A O 1
ATOM 2124 N N . GLY A 1 299 ? -2.080 -34.655 5.101 1.00 50.14 299 GLY A N 1
ATOM 2125 C CA . GLY A 1 299 ? -2.469 -34.053 3.845 1.00 46.67 299 GLY A CA 1
ATOM 2126 C C . GLY A 1 299 ? -3.531 -34.772 3.043 1.00 48.19 299 GLY A C 1
ATOM 2127 O O . GLY A 1 299 ? -4.066 -34.171 2.110 1.00 45.61 299 GLY A O 1
ATOM 2128 N N . TRP A 1 300 ? -3.875 -36.022 3.375 1.00 46.62 300 TRP A N 1
ATOM 2129 C CA . TRP A 1 300 ? -4.673 -36.798 2.439 1.00 44.06 300 TRP A CA 1
ATOM 2130 C C . TRP A 1 300 ? -6.132 -36.360 2.468 1.00 46.86 300 TRP A C 1
ATOM 2131 O O . TRP A 1 300 ? -6.595 -35.709 3.406 1.00 51.58 300 TRP A O 1
ATOM 2142 N N . THR A 1 301 ? -6.832 -36.655 1.367 1.00 49.26 301 THR A N 1
ATOM 2143 C CA . THR A 1 301 ? -8.210 -36.226 1.137 1.00 47.13 301 THR A CA 1
ATOM 2144 C C . THR A 1 301 ? -8.975 -37.389 0.532 1.00 47.65 301 THR A C 1
ATOM 2145 O O . THR A 1 301 ? -8.416 -38.457 0.261 1.00 50.36 301 THR A O 1
ATOM 2149 N N . VAL A 1 302 ? -10.265 -37.164 0.277 1.00 51.67 302 VAL A N 1
ATOM 2150 C CA . VAL A 1 302 ? -11.088 -38.184 -0.368 1.00 52.21 302 VAL A CA 1
ATOM 2151 C C . VAL A 1 302 ? -10.555 -38.559 -1.749 1.00 49.71 302 VAL A C 1
ATOM 2152 O O . VAL A 1 302 ? -10.858 -39.644 -2.249 1.00 55.20 302 VAL A O 1
ATOM 2156 N N . ASP A 1 303 ? -9.748 -37.695 -2.373 1.00 46.80 303 ASP A N 1
ATOM 2157 C CA . ASP A 1 303 ? -9.188 -37.963 -3.692 1.00 44.72 303 ASP A CA 1
ATOM 2158 C C . ASP A 1 303 ? -7.914 -38.804 -3.661 1.00 48.82 303 ASP A C 1
ATOM 2159 O O . ASP A 1 303 ? -7.515 -39.347 -4.698 1.00 52.16 303 ASP A O 1
ATOM 2164 N N . THR A 1 304 ? -7.240 -38.901 -2.521 1.00 46.17 304 THR A N 1
ATOM 2165 C CA . THR A 1 304 ? -5.974 -39.610 -2.462 1.00 42.63 304 THR A CA 1
ATOM 2166 C C . THR A 1 304 ? -5.992 -40.698 -1.406 1.00 42.78 304 THR A C 1
ATOM 2167 O O . THR A 1 304 ? -4.937 -41.249 -1.081 1.00 46.19 304 THR A O 1
ATOM 2171 N N . LEU A 1 305 ? -7.179 -41.056 -0.910 1.00 47.21 305 LEU A N 1
ATOM 2172 C CA . LEU A 1 305 ? -7.286 -41.988 0.213 1.00 50.81 305 LEU A CA 1
ATOM 2173 C C . LEU A 1 305 ? -6.747 -43.374 -0.140 1.00 50.25 305 LEU A C 1
ATOM 2174 O O . LEU A 1 305 ? -5.905 -43.929 0.578 1.00 50.76 305 LEU A O 1
ATOM 2179 N N . ARG A 1 306 ? -7.225 -43.956 -1.238 1.00 46.42 306 ARG A N 1
ATOM 2180 C CA . ARG A 1 306 ? -6.740 -45.278 -1.621 1.00 48.39 306 ARG A CA 1
ATOM 2181 C C . ARG A 1 306 ? -5.248 -45.286 -1.906 1.00 47.77 306 ARG A C 1
ATOM 2182 O O . ARG A 1 306 ? -4.548 -46.145 -1.346 1.00 49.27 306 ARG A O 1
ATOM 2190 N N . PRO A 1 307 ? -4.700 -44.418 -2.777 1.00 53.26 307 PRO A N 1
ATOM 2191 C CA . PRO A 1 307 ? -3.250 -44.487 -3.021 1.00 50.40 307 PRO A CA 1
ATOM 2192 C C . PRO A 1 307 ? -2.446 -44.211 -1.768 1.00 44.56 307 PRO A C 1
ATOM 2193 O O . PRO A 1 307 ? -1.401 -44.838 -1.565 1.00 45.11 307 PRO A O 1
ATOM 2197 N N . GLY A 1 308 ? -2.926 -43.296 -0.916 1.00 45.42 308 GLY A N 1
ATOM 2198 C CA . GLY A 1 308 ? -2.253 -43.035 0.349 1.00 48.07 308 GLY A CA 1
ATOM 2199 C C . GLY A 1 308 ? -2.256 -44.235 1.276 1.00 49.60 308 GLY A C 1
ATOM 2200 O O . GLY A 1 308 ? -1.247 -44.536 1.922 1.00 48.52 308 GLY A O 1
ATOM 2201 N N . LEU A 1 309 ? -3.383 -44.950 1.342 1.00 46.00 309 LEU A N 1
ATOM 2202 C CA . LEU A 1 309 ? -3.437 -46.149 2.171 1.00 47.63 309 LEU A CA 1
ATOM 2203 C C . LEU A 1 309 ? -2.466 -47.214 1.676 1.00 51.27 309 LEU A C 1
ATOM 2204 O O . LEU A 1 309 ? -1.804 -47.875 2.486 1.00 47.63 309 LEU A O 1
ATOM 2209 N N . VAL A 1 310 ? -2.363 -47.405 0.353 1.00 50.44 310 VAL A N 1
ATOM 2210 C CA . VAL A 1 310 ? -1.321 -48.293 -0.171 1.00 52.47 310 VAL A CA 1
ATOM 2211 C C . VAL A 1 310 ? 0.054 -47.830 0.303 1.00 51.53 310 VAL A C 1
ATOM 2212 O O . VAL A 1 310 ? 0.919 -48.649 0.638 1.00 52.31 310 VAL A O 1
ATOM 2216 N N . CYS A 1 311 ? 0.269 -46.509 0.359 1.00 53.02 311 CYS A N 1
ATOM 2217 C CA . CYS A 1 311 ? 1.557 -45.981 0.794 1.00 48.30 311 CYS A CA 1
ATOM 2218 C C . CYS A 1 311 ? 1.761 -46.192 2.287 1.00 45.64 311 CYS A C 1
ATOM 2219 O O . CYS A 1 311 ? 2.823 -46.661 2.703 1.00 46.10 311 CYS A O 1
ATOM 2222 N N . LEU A 1 312 ? 0.762 -45.837 3.111 1.00 47.68 312 LEU A N 1
ATOM 2223 C CA . LEU A 1 312 ? 0.823 -46.128 4.550 1.00 45.42 312 LEU A CA 1
ATOM 2224 C C . LEU A 1 312 ? 1.161 -47.588 4.818 1.00 48.53 312 LEU A C 1
ATOM 2225 O O . LEU A 1 312 ? 1.901 -47.907 5.753 1.00 49.54 312 LEU A O 1
ATOM 2230 N N . THR A 1 313 ? 0.621 -48.492 4.004 1.00 50.49 313 THR A N 1
ATOM 2231 C CA . THR A 1 313 ? 0.911 -49.911 4.162 1.00 51.19 313 THR A CA 1
ATOM 2232 C C . THR A 1 313 ? 2.393 -50.218 3.946 1.00 54.44 313 THR A C 1
ATOM 2233 O O . THR A 1 313 ? 3.011 -50.911 4.763 1.00 52.53 313 THR A O 1
ATOM 2237 N N . MET A 1 314 ? 2.988 -49.713 2.856 1.00 50.23 314 MET A N 1
ATOM 2238 C CA . MET A 1 314 ? 4.397 -50.020 2.616 1.00 52.19 314 MET A CA 1
ATOM 2239 C C . MET A 1 314 ? 5.324 -49.320 3.609 1.00 54.37 314 MET A C 1
ATOM 2240 O O . MET A 1 314 ? 6.463 -49.768 3.787 1.00 53.61 314 MET A O 1
ATOM 2245 N N . LEU A 1 315 ? 4.861 -48.244 4.265 1.00 52.04 315 LEU A N 1
ATOM 2246 C CA . LEU A 1 315 ? 5.653 -47.598 5.302 1.00 51.27 315 LEU A CA 1
ATOM 2247 C C . LEU A 1 315 ? 5.618 -48.392 6.603 1.00 57.57 315 LEU A C 1
ATOM 2248 O O . LEU A 1 315 ? 6.599 -48.388 7.352 1.00 60.55 315 LEU A O 1
ATOM 2253 N N . ALA A 1 316 ? 4.507 -49.076 6.889 1.00 59.54 316 ALA A N 1
ATOM 2254 C CA . ALA A 1 316 ? 4.413 -49.904 8.091 1.00 54.40 316 ALA A CA 1
ATOM 2255 C C . ALA A 1 316 ? 5.132 -51.238 7.909 1.00 56.07 316 ALA A C 1
ATOM 2256 O O . ALA A 1 316 ? 5.831 -51.694 8.813 1.00 64.31 316 ALA A O 1
ATOM 2258 N N . GLN A 1 317 ? 4.999 -51.863 6.742 1.00 60.43 317 GLN A N 1
ATOM 2259 C CA . GLN A 1 317 ? 5.709 -53.109 6.487 1.00 62.60 317 GLN A CA 1
ATOM 2260 C C . GLN A 1 317 ? 7.214 -52.960 6.669 1.00 65.47 317 GLN A C 1
ATOM 2261 O O . GLN A 1 317 ? 7.882 -53.901 7.115 1.00 65.92 317 GLN A O 1
ATOM 2267 N N . HIS A 1 318 ? 7.767 -51.796 6.344 1.00 65.82 318 HIS A N 1
ATOM 2268 C CA . HIS A 1 318 ? 9.209 -51.603 6.394 1.00 63.65 318 HIS A CA 1
ATOM 2269 C C . HIS A 1 318 ? 9.672 -50.907 7.664 1.00 62.57 318 HIS A C 1
ATOM 2270 O O . HIS A 1 318 ? 10.852 -50.559 7.765 1.00 57.87 318 HIS A O 1
ATOM 2277 N N . ARG A 1 319 ? 8.775 -50.720 8.634 1.00 61.28 319 ARG A N 1
ATOM 2278 C CA . ARG A 1 319 ? 9.121 -50.218 9.956 1.00 62.23 319 ARG A CA 1
ATOM 2279 C C . ARG A 1 319 ? 9.400 -51.371 10.917 1.00 69.19 319 ARG A C 1
ATOM 2280 O O . ARG A 1 319 ? 10.341 -51.313 11.714 1.00 70.37 319 ARG A O 1
ATOM 2288 N N . ALA A 1 321 ? 9.930 -51.444 14.326 1.00 70.47 321 ALA A N 1
ATOM 2289 C CA . ALA A 1 321 ? 8.852 -51.089 15.240 1.00 78.47 321 ALA A CA 1
ATOM 2290 C C . ALA A 1 321 ? 7.494 -51.632 14.770 1.00 82.25 321 ALA A C 1
ATOM 2291 O O . ALA A 1 321 ? 7.203 -51.704 13.569 1.00 78.92 321 ALA A O 1
ATOM 2293 N N . LYS A 1 322 ? 6.666 -52.018 15.746 1.00 81.26 322 LYS A N 1
ATOM 2294 C CA . LYS A 1 322 ? 5.436 -52.750 15.473 1.00 83.85 322 LYS A CA 1
ATOM 2295 C C . LYS A 1 322 ? 4.164 -51.960 15.737 1.00 80.69 322 LYS A C 1
ATOM 2296 O O . LYS A 1 322 ? 3.138 -52.261 15.111 1.00 79.32 322 LYS A O 1
ATOM 2302 N N . GLN A 1 323 ? 4.186 -50.974 16.627 1.00 75.94 323 GLN A N 1
ATOM 2303 C CA . GLN A 1 323 ? 3.001 -50.186 16.929 1.00 79.52 323 GLN A CA 1
ATOM 2304 C C . GLN A 1 323 ? 3.210 -48.748 16.474 1.00 83.03 323 GLN A C 1
ATOM 2305 O O . GLN A 1 323 ? 4.297 -48.182 16.641 1.00 83.07 323 GLN A O 1
ATOM 2311 N N . LEU A 1 324 ? 2.171 -48.176 15.872 1.00 81.66 324 LEU A N 1
ATOM 2312 C CA . LEU A 1 324 ? 2.234 -46.873 15.233 1.00 77.08 324 LEU A CA 1
ATOM 2313 C C . LEU A 1 324 ? 1.562 -45.815 16.100 1.00 77.29 324 LEU A C 1
ATOM 2314 O O . LEU A 1 324 ? 0.878 -46.115 17.083 1.00 79.25 324 LEU A O 1
ATOM 2319 N N . SER A 1 325 ? 1.759 -44.562 15.694 1.00 76.66 325 SER A N 1
ATOM 2320 C CA . SER A 1 325 ? 1.366 -43.401 16.473 1.00 75.96 325 SER A CA 1
ATOM 2321 C C . SER A 1 325 ? -0.156 -43.309 16.562 1.00 75.58 325 SER A C 1
ATOM 2322 O O . SER A 1 325 ? -0.898 -44.139 16.029 1.00 79.37 325 SER A O 1
ATOM 2325 N N . GLY A 1 326 ? -0.622 -42.282 17.263 1.00 70.44 326 GLY A N 1
ATOM 2326 C CA . GLY A 1 326 ? -2.041 -42.078 17.446 1.00 70.35 326 GLY A CA 1
ATOM 2327 C C . GLY A 1 326 ? -2.563 -41.181 16.342 1.00 73.89 326 GLY A C 1
ATOM 2328 O O . GLY A 1 326 ? -3.676 -41.360 15.851 1.00 76.72 326 GLY A O 1
ATOM 2329 N N . ARG A 1 327 ? -1.775 -40.163 15.992 1.00 77.14 327 ARG A N 1
ATOM 2330 C CA . ARG A 1 327 ? -1.944 -39.414 14.754 1.00 74.45 327 ARG A CA 1
ATOM 2331 C C . ARG A 1 327 ? -2.421 -40.340 13.641 1.00 73.80 327 ARG A C 1
ATOM 2332 O O . ARG A 1 327 ? -3.541 -40.212 13.121 1.00 68.08 327 ARG A O 1
ATOM 2340 N N . VAL A 1 328 ? -1.574 -41.319 13.308 1.00 69.35 328 VAL A N 1
ATOM 2341 C CA . VAL A 1 328 ? -1.826 -42.202 12.180 1.00 65.41 328 VAL A CA 1
ATOM 2342 C C . VAL A 1 328 ? -3.091 -43.009 12.439 1.00 69.75 328 VAL A C 1
ATOM 2343 O O . VAL A 1 328 ? -3.985 -43.083 11.587 1.00 65.12 328 VAL A O 1
ATOM 2347 N N . ALA A 1 329 ? -3.200 -43.599 13.640 1.00 72.50 329 ALA A N 1
ATOM 2348 C CA . ALA A 1 329 ? -4.291 -44.527 13.934 1.00 68.13 329 ALA A CA 1
ATOM 2349 C C . ALA A 1 329 ? -5.638 -43.818 13.965 1.00 67.60 329 ALA A C 1
ATOM 2350 O O . ALA A 1 329 ? -6.631 -44.348 13.456 1.00 69.24 329 ALA A O 1
ATOM 2352 N N . LYS A 1 330 ? -5.696 -42.619 14.553 1.00 68.40 330 LYS A N 1
ATOM 2353 C CA . LYS A 1 330 ? -6.952 -41.877 14.562 1.00 68.96 330 LYS A CA 1
ATOM 2354 C C . LYS A 1 330 ? -7.410 -41.535 13.147 1.00 70.24 330 LYS A C 1
ATOM 2355 O O . LYS A 1 330 ? -8.618 -41.532 12.872 1.00 69.42 330 LYS A O 1
ATOM 2361 N N . ALA A 1 331 ? -6.468 -41.272 12.227 1.00 68.86 331 ALA A N 1
ATOM 2362 C CA . ALA A 1 331 ? -6.842 -40.972 10.842 1.00 62.12 331 ALA A CA 1
ATOM 2363 C C . ALA A 1 331 ? -7.190 -42.226 10.041 1.00 60.52 331 ALA A C 1
ATOM 2364 O O . ALA A 1 331 ? -8.138 -42.205 9.255 1.00 60.95 331 ALA A O 1
ATOM 2366 N N . VAL A 1 332 ? -6.449 -43.325 10.225 1.00 60.25 332 VAL A N 1
ATOM 2367 C CA . VAL A 1 332 ? -6.642 -44.509 9.387 1.00 55.39 332 VAL A CA 1
ATOM 2368 C C . VAL A 1 332 ? -8.011 -45.165 9.590 1.00 62.64 332 VAL A C 1
ATOM 2369 O O . VAL A 1 332 ? -8.567 -45.747 8.652 1.00 64.16 332 VAL A O 1
ATOM 2373 N N . ILE A 1 333 ? -8.585 -45.109 10.798 1.00 66.56 333 ILE A N 1
ATOM 2374 C CA . ILE A 1 333 ? -9.874 -45.774 11.005 1.00 63.66 333 ILE A CA 1
ATOM 2375 C C . ILE A 1 333 ? -11.052 -44.926 10.556 1.00 65.44 333 ILE A C 1
ATOM 2376 O O . ILE A 1 333 ? -12.190 -45.410 10.591 1.00 65.69 333 ILE A O 1
ATOM 2381 N N . LYS A 1 334 ? -10.819 -43.681 10.119 1.00 68.29 334 LYS A N 1
ATOM 2382 C CA . LYS A 1 334 ? -11.848 -42.867 9.468 1.00 67.38 334 LYS A CA 1
ATOM 2383 C C . LYS A 1 334 ? -11.970 -43.160 7.971 1.00 66.86 334 LYS A C 1
ATOM 2384 O O . LYS A 1 334 ? -12.666 -42.420 7.264 1.00 68.72 334 LYS A O 1
ATOM 2390 N N . VAL A 1 335 ? -11.316 -44.211 7.487 1.00 67.07 335 VAL A N 1
ATOM 2391 C CA . VAL A 1 335 ? -11.317 -44.556 6.063 1.00 67.17 335 VAL A CA 1
ATOM 2392 C C . VAL A 1 335 ? -12.489 -45.487 5.803 1.00 67.16 335 VAL A C 1
ATOM 2393 O O . VAL A 1 335 ? -12.550 -46.578 6.395 1.00 66.60 335 VAL A O 1
ATOM 2397 N N . PRO A 1 336 ? -13.442 -45.117 4.937 1.00 69.12 336 PRO A N 1
ATOM 2398 C CA . PRO A 1 336 ? -14.596 -45.984 4.673 1.00 68.15 336 PRO A CA 1
ATOM 2399 C C . PRO A 1 336 ? -14.190 -47.402 4.280 1.00 71.33 336 PRO A C 1
ATOM 2400 O O . PRO A 1 336 ? -13.262 -47.611 3.495 1.00 68.24 336 PRO A O 1
ATOM 2404 N N . ASP A 1 337 ? -14.961 -48.369 4.789 1.00 68.04 337 ASP A N 1
ATOM 2405 C CA . ASP A 1 337 ? -14.607 -49.776 4.961 1.00 68.27 337 ASP A CA 1
ATOM 2406 C C . ASP A 1 337 ? -13.115 -50.044 4.825 1.00 64.68 337 ASP A C 1
ATOM 2407 O O . ASP A 1 337 ? -12.638 -50.548 3.799 1.00 62.04 337 ASP A O 1
ATOM 2412 N N . LEU A 1 338 ? -12.394 -49.698 5.894 1.00 60.42 338 LEU A N 1
ATOM 2413 C CA . LEU A 1 338 ? -10.949 -49.862 5.953 1.00 55.39 338 LEU A CA 1
ATOM 2414 C C . LEU A 1 338 ? -10.535 -51.321 5.788 1.00 57.08 338 LEU A C 1
ATOM 2415 O O . LEU A 1 338 ? -9.609 -51.631 5.027 1.00 55.85 338 LEU A O 1
ATOM 2420 N N . VAL A 1 339 ? -11.200 -52.236 6.505 1.00 53.16 339 VAL A N 1
ATOM 2421 C CA . VAL A 1 339 ? -10.814 -53.647 6.435 1.00 52.16 339 VAL A CA 1
ATOM 2422 C C . VAL A 1 339 ? -11.031 -54.198 5.032 1.00 53.21 339 VAL A C 1
ATOM 2423 O O . VAL A 1 339 ? -10.208 -54.966 4.518 1.00 54.76 339 VAL A O 1
ATOM 2427 N N . SER A 1 340 ? -12.132 -53.802 4.390 1.00 57.28 340 SER A N 1
ATOM 2428 C CA . SER A 1 340 ? -12.356 -54.146 2.996 1.00 58.25 340 SER A CA 1
ATOM 2429 C C . SER A 1 340 ? -11.211 -53.641 2.127 1.00 55.24 340 SER A C 1
ATOM 2430 O O . SER A 1 340 ? -10.747 -54.347 1.225 1.00 54.05 340 SER A O 1
ATOM 2433 N N . SER A 1 341 ? -10.764 -52.400 2.350 1.00 58.19 341 SER A N 1
ATOM 2434 C CA . SER A 1 341 ? -9.731 -51.840 1.473 1.00 59.66 341 SER A CA 1
ATOM 2435 C C . SER A 1 341 ? -8.379 -52.506 1.691 1.00 59.90 341 SER A C 1
ATOM 2436 O O . SER A 1 341 ? -7.595 -52.617 0.741 1.00 59.00 341 SER A O 1
ATOM 2439 N N . LEU A 1 342 ? -8.102 -52.970 2.921 1.00 56.48 342 LEU A N 1
ATOM 2440 C CA . LEU A 1 342 ? -6.844 -53.655 3.207 1.00 54.53 342 LEU A CA 1
ATOM 2441 C C . LEU A 1 342 ? -6.807 -55.037 2.571 1.00 54.60 342 LEU A C 1
ATOM 2442 O O . LEU A 1 342 ? -5.775 -55.439 2.022 1.00 58.70 342 LEU A O 1
ATOM 2447 N N . ARG A 1 343 ? -7.910 -55.789 2.642 1.00 53.89 343 ARG A N 1
ATOM 2448 C CA . ARG A 1 343 ? -7.942 -57.080 1.955 1.00 59.29 343 ARG A CA 1
ATOM 2449 C C . ARG A 1 343 ? -7.675 -56.913 0.465 1.00 60.01 343 ARG A C 1
ATOM 2450 O O . ARG A 1 343 ? -6.977 -57.737 -0.139 1.00 59.76 343 ARG A O 1
ATOM 2458 N N . ASP A 1 344 ? -8.210 -55.845 -0.139 1.00 55.86 344 ASP A N 1
ATOM 2459 C CA . ASP A 1 344 ? -7.881 -55.524 -1.527 1.00 65.42 344 ASP A CA 1
ATOM 2460 C C . ASP A 1 344 ? -6.377 -55.319 -1.702 1.00 66.09 344 ASP A C 1
ATOM 2461 O O . ASP A 1 344 ? -5.737 -56.003 -2.510 1.00 66.51 344 ASP A O 1
ATOM 2466 N N . ILE A 1 345 ? -5.800 -54.367 -0.947 1.00 62.20 345 ILE A N 1
ATOM 2467 C CA . ILE A 1 345 ? -4.373 -54.043 -1.052 1.00 64.25 345 ILE A CA 1
ATOM 2468 C C . ILE A 1 345 ? -3.511 -55.284 -0.847 1.00 65.28 345 ILE A C 1
ATOM 2469 O O . ILE A 1 345 ? -2.465 -55.441 -1.489 1.00 66.95 345 ILE A O 1
ATOM 2474 N N . SER A 1 346 ? -3.937 -56.187 0.040 1.00 60.55 346 SER A N 1
ATOM 2475 C CA . SER A 1 346 ? -3.230 -57.450 0.240 1.00 64.65 346 SER A CA 1
ATOM 2476 C C . SER A 1 346 ? -3.078 -58.271 -1.046 1.00 71.12 346 SER A C 1
ATOM 2477 O O . SER A 1 346 ? -2.277 -59.215 -1.068 1.00 69.24 346 SER A O 1
ATOM 2480 N N . LYS A 1 347 ? -3.813 -57.943 -2.114 1.00 70.51 347 LYS A N 1
ATOM 2481 C CA . LYS A 1 347 ? -3.606 -58.633 -3.385 1.00 72.47 347 LYS A CA 1
ATOM 2482 C C . LYS A 1 347 ? -2.178 -58.447 -3.885 1.00 79.07 347 LYS A C 1
ATOM 2483 O O . LYS A 1 347 ? -1.567 -59.386 -4.411 1.00 74.32 347 LYS A O 1
ATOM 2485 N N . GLU A 1 348 ? -1.625 -57.243 -3.717 1.00 78.17 348 GLU A N 1
ATOM 2486 C CA . GLU A 1 348 ? -0.301 -56.917 -4.224 1.00 75.05 348 GLU A CA 1
ATOM 2487 C C . GLU A 1 348 ? 0.686 -56.483 -3.148 1.00 71.72 348 GLU A C 1
ATOM 2488 O O . GLU A 1 348 ? 1.843 -56.197 -3.478 1.00 72.77 348 GLU A O 1
ATOM 2494 N N . HIS A 1 349 ? 0.285 -56.437 -1.879 1.00 65.58 349 HIS A N 1
ATOM 2495 C CA . HIS A 1 349 ? 1.142 -55.818 -0.873 1.00 64.14 349 HIS A CA 1
ATOM 2496 C C . HIS A 1 349 ? 0.837 -56.390 0.505 1.00 67.77 349 HIS A C 1
ATOM 2497 O O . HIS A 1 349 ? -0.294 -56.282 0.986 1.00 71.74 349 HIS A O 1
ATOM 2504 N N . GLN A 1 350 ? 1.829 -57.063 1.081 1.00 65.19 350 GLN A N 1
ATOM 2505 C CA . GLN A 1 350 ? 2.225 -56.959 2.481 1.00 67.18 350 GLN A CA 1
ATOM 2506 C C . GLN A 1 350 ? 1.385 -55.978 3.308 1.00 65.57 350 GLN A C 1
ATOM 2507 O O . GLN A 1 350 ? 1.602 -54.768 3.224 1.00 69.20 350 GLN A O 1
ATOM 2513 N N . VAL A 1 351 ? 0.449 -56.454 4.131 1.00 65.25 351 VAL A N 1
ATOM 2514 C CA . VAL A 1 351 ? -0.477 -55.548 4.818 1.00 65.38 351 VAL A CA 1
ATOM 2515 C C . VAL A 1 351 ? -0.492 -55.783 6.335 1.00 64.83 351 VAL A C 1
ATOM 2516 O O . VAL A 1 351 ? -1.027 -54.969 7.099 1.00 66.68 351 VAL A O 1
ATOM 2520 N N . ASP A 1 352 ? 0.168 -56.851 6.790 1.00 67.73 352 ASP A N 1
ATOM 2521 C CA . ASP A 1 352 ? 0.102 -57.265 8.197 1.00 65.12 352 ASP A CA 1
ATOM 2522 C C . ASP A 1 352 ? 0.519 -56.152 9.154 1.00 63.95 352 ASP A C 1
ATOM 2523 O O . ASP A 1 352 ? -0.168 -55.879 10.150 1.00 66.87 352 ASP A O 1
ATOM 2528 N N . LYS A 1 353 ? 1.661 -55.514 8.883 1.00 61.15 353 LYS A N 1
ATOM 2529 C CA . LYS A 1 353 ? 2.266 -54.627 9.876 1.00 62.79 353 LYS A CA 1
ATOM 2530 C C . LYS A 1 353 ? 1.397 -53.408 10.176 1.00 64.19 353 LYS A C 1
ATOM 2531 O O . LYS A 1 353 ? 1.381 -52.931 11.316 1.00 68.90 353 LYS A O 1
ATOM 2537 N N . LEU A 1 354 ? 0.646 -52.904 9.188 1.00 62.54 354 LEU A N 1
ATOM 2538 C CA . LEU A 1 354 ? -0.193 -51.732 9.431 1.00 63.23 354 LEU A CA 1
ATOM 2539 C C . LEU A 1 354 ? -1.443 -52.090 10.226 1.00 60.82 354 LEU A C 1
ATOM 2540 O O . LEU A 1 354 ? -1.852 -51.341 11.120 1.00 62.79 354 LEU A O 1
ATOM 2545 N N . ALA A 1 355 ? -2.084 -53.216 9.895 1.00 61.77 355 ALA A N 1
ATOM 2546 C CA . ALA A 1 355 ? -3.213 -53.670 10.707 1.00 67.21 355 ALA A CA 1
ATOM 2547 C C . ALA A 1 355 ? -2.757 -54.025 12.116 1.00 65.29 355 ALA A C 1
ATOM 2548 O O . ALA A 1 355 ? -3.427 -53.698 13.105 1.00 65.18 355 ALA A O 1
ATOM 2550 N N . ASN A 1 356 ? -1.608 -54.689 12.219 1.00 67.62 356 ASN A N 1
ATOM 2551 C CA . ASN A 1 356 ? -1.030 -54.993 13.521 1.00 68.68 356 ASN A CA 1
ATOM 2552 C C . ASN A 1 356 ? -0.811 -53.720 14.331 1.00 69.10 356 ASN A C 1
ATOM 2553 O O . ASN A 1 356 ? -1.275 -53.610 15.471 1.00 71.81 356 ASN A O 1
ATOM 2558 N N . GLY A 1 357 ? -0.116 -52.736 13.748 1.00 69.23 357 GLY A N 1
ATOM 2559 C CA . GLY A 1 357 ? 0.092 -51.474 14.439 1.00 69.60 357 GLY A CA 1
ATOM 2560 C C . GLY A 1 357 ? -1.196 -50.720 14.708 1.00 71.99 357 GLY A C 1
ATOM 2561 O O . GLY A 1 357 ? -1.273 -49.938 15.659 1.00 73.03 357 GLY A O 1
ATOM 2562 N N . LEU A 1 358 ? -2.218 -50.933 13.871 1.00 70.75 358 LEU A N 1
ATOM 2563 C CA . LEU A 1 358 ? -3.548 -50.402 14.153 1.00 69.65 358 LEU A CA 1
ATOM 2564 C C . LEU A 1 358 ? -4.162 -51.102 15.357 1.00 72.54 358 LEU A C 1
ATOM 2565 O O . LEU A 1 358 ? -4.644 -50.450 16.294 1.00 70.90 358 LEU A O 1
ATOM 2570 N N . VAL A 1 359 ? -4.151 -52.439 15.337 1.00 71.08 359 VAL A N 1
ATOM 2571 C CA . VAL A 1 359 ? -4.563 -53.232 16.495 1.00 76.79 359 VAL A CA 1
ATOM 2572 C C . VAL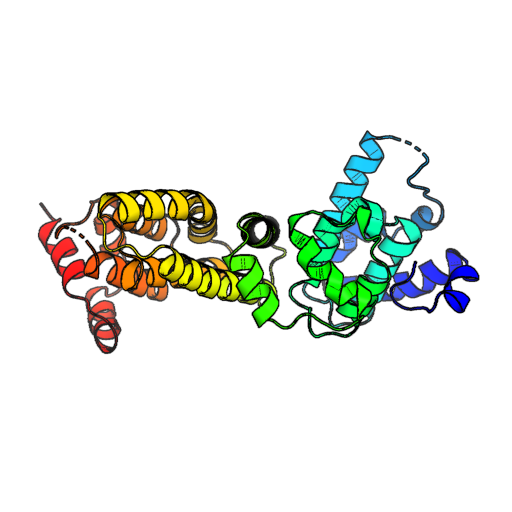 A 1 359 ? -3.828 -52.759 17.751 1.00 77.89 359 VAL A C 1
ATOM 2573 O O . VAL A 1 359 ? -4.430 -52.218 18.690 1.00 73.85 359 VAL A O 1
ATOM 2577 N N . LEU A 1 360 ? -2.495 -52.894 17.749 1.00 75.44 360 LEU A N 1
ATOM 2578 C CA . LEU A 1 360 ? -1.696 -52.726 18.963 1.00 77.51 360 LEU A CA 1
ATOM 2579 C C . LEU A 1 360 ? -1.731 -51.311 19.528 1.00 78.88 360 LEU A C 1
ATOM 2580 O O . LEU A 1 360 ? -1.185 -51.089 20.615 1.00 83.76 360 LEU A O 1
ATOM 2585 N N . ALA A 1 361 ? -2.355 -50.352 18.836 1.00 81.95 361 ALA A N 1
ATOM 2586 C CA . ALA A 1 361 ? -2.289 -48.951 19.234 1.00 79.30 361 ALA A CA 1
ATOM 2587 C C . ALA A 1 361 ? -3.574 -48.438 19.856 1.00 76.12 361 ALA A C 1
ATOM 2588 O O . ALA A 1 361 ? -3.614 -47.281 20.284 1.00 77.17 361 ALA A O 1
ATOM 2590 N N . PHE A 1 362 ? -4.622 -49.253 19.904 1.00 80.66 362 PHE A N 1
ATOM 2591 C CA . PHE A 1 362 ? -5.826 -48.913 20.653 1.00 86.27 362 PHE A CA 1
ATOM 2592 C C . PHE A 1 362 ? -5.639 -49.390 22.092 1.00 79.58 362 PHE A C 1
ATOM 2593 O O . PHE A 1 362 ? -5.656 -50.595 22.369 1.00 75.99 362 PHE A O 1
ATOM 2601 N N . VAL A 1 363 ? -5.405 -48.439 22.992 1.00 81.02 363 VAL A N 1
ATOM 2602 C CA . VAL A 1 363 ? -5.006 -48.718 24.366 1.00 83.08 363 VAL A CA 1
ATOM 2603 C C . VAL A 1 363 ? -5.684 -47.720 25.299 1.00 85.09 363 VAL A C 1
ATOM 2604 O O . VAL A 1 363 ? -6.896 -47.505 25.224 1.00 82.74 363 VAL A O 1
#

Organism: Chaetomium thermophilum (strain DSM 1495 / CBS 144.50 / IMI 039719) (NCBI:txid759272)